Protein AF-A0A971MTN4-F1 (afdb_monomer_lite)

Sequence (349 aa):
SELGRFVSEDPAGDPNNPNLYSYCRNNPLKFLDPTGLYGYDASTGTISHADGTITDTSGKTISTPPGGSSSGYYYRGGGGSISTSVTQDEAQKASEANKKNKREPWKEYDPLVFVHGYKDNWTLWADFLSEITDNDAFRALADAYDKSKD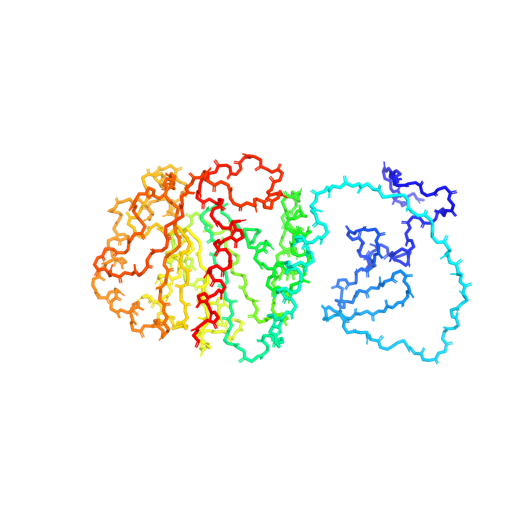PIAKKSIVNIVQATAKLYGIYVFDYSDSNTQNPNKIAKEFVKYLKENNIYDKTPDIIAHSMGNLVTRAAIEYNGLVVNNFAMIAPPNSGSKLARFGEGEAGDYMEPNSKELEDLNKDKNLAKLEANVKGKIQIFTALGDIAIGNNYNIPGMNIPTKIYEAGKKPGQVPYSKNPARGGTHINICHTITVMNDVMNFINNN

pLDDT: mean 78.44, std 21.39, range [25.73, 98.44]

Structure (mmCIF, N/CA/C/O backbone):
data_AF-A0A971MTN4-F1
#
_entry.id   AF-A0A971MTN4-F1
#
loop_
_atom_site.group_PDB
_atom_site.id
_atom_site.type_symbol
_atom_site.label_atom_id
_atom_site.label_alt_id
_atom_site.label_comp_id
_atom_site.label_asym_id
_atom_site.label_entity_id
_atom_site.label_seq_id
_atom_site.pdbx_PDB_ins_code
_atom_site.Cartn_x
_atom_site.Cartn_y
_atom_site.Cartn_z
_atom_site.occupancy
_atom_site.B_iso_or_equiv
_atom_site.auth_seq_id
_atom_site.auth_comp_id
_atom_site.auth_asym_id
_atom_site.auth_atom_id
_atom_site.pdbx_PDB_model_num
ATOM 1 N N . SER A 1 1 ? 45.480 28.800 6.350 1.00 50.19 1 SER A N 1
ATOM 2 C CA . SER A 1 1 ? 44.783 27.607 5.849 1.00 50.19 1 SER A CA 1
ATOM 3 C C . SER A 1 1 ? 43.540 28.075 5.127 1.00 50.19 1 SER A C 1
ATOM 5 O O . SER A 1 1 ? 42.822 28.925 5.642 1.00 50.19 1 SER A O 1
ATOM 7 N N . GLU A 1 2 ? 43.324 27.588 3.914 1.00 45.78 2 GLU A N 1
ATOM 8 C CA . GLU A 1 2 ? 42.108 27.851 3.151 1.00 45.78 2 GLU A CA 1
ATOM 9 C C . GLU A 1 2 ? 41.060 26.819 3.580 1.00 45.78 2 GLU A C 1
ATOM 11 O O . GLU A 1 2 ? 41.151 25.642 3.237 1.00 45.78 2 GLU A O 1
ATOM 16 N N . LEU A 1 3 ? 40.107 27.239 4.419 1.00 43.28 3 LEU A N 1
ATOM 17 C CA . LEU A 1 3 ? 38.891 26.464 4.661 1.00 43.28 3 LEU A CA 1
ATOM 18 C C . LEU A 1 3 ? 38.038 26.537 3.392 1.00 43.28 3 LEU A C 1
ATOM 20 O O . LEU A 1 3 ? 37.695 27.635 2.953 1.00 43.28 3 LEU A O 1
ATOM 24 N N . GLY A 1 4 ? 37.711 25.371 2.832 1.00 44.25 4 GLY A N 1
ATOM 25 C CA . GLY A 1 4 ? 36.982 25.213 1.576 1.00 44.25 4 GLY A CA 1
ATOM 26 C C . GLY A 1 4 ? 35.749 26.108 1.473 1.00 44.25 4 GLY A C 1
ATOM 27 O O . GLY A 1 4 ? 34.779 25.948 2.213 1.00 44.25 4 GLY A O 1
ATOM 28 N N . ARG A 1 5 ? 35.794 27.044 0.525 1.00 47.41 5 ARG A N 1
ATOM 29 C CA . ARG A 1 5 ? 34.654 27.843 0.079 1.00 47.41 5 ARG A CA 1
ATOM 30 C C . ARG A 1 5 ? 34.374 27.476 -1.378 1.00 47.41 5 ARG A C 1
ATOM 32 O O . ARG A 1 5 ? 35.230 27.696 -2.219 1.00 47.41 5 ARG A O 1
ATOM 39 N N . PHE A 1 6 ? 33.201 26.873 -1.575 1.00 55.06 6 PHE A N 1
ATOM 40 C CA . PHE A 1 6 ? 32.344 26.751 -2.768 1.00 55.06 6 PHE A CA 1
ATOM 41 C C . PHE A 1 6 ? 32.987 26.542 -4.156 1.00 55.06 6 PHE A C 1
ATOM 43 O O . PHE A 1 6 ? 33.824 27.310 -4.609 1.00 55.06 6 PHE A O 1
ATOM 50 N N . VAL A 1 7 ? 32.515 25.511 -4.871 1.00 48.84 7 VAL A N 1
ATOM 51 C CA . VAL A 1 7 ? 33.069 25.050 -6.163 1.00 48.84 7 VAL A CA 1
ATOM 52 C C . VAL A 1 7 ? 32.367 25.679 -7.387 1.00 48.84 7 VAL A C 1
ATOM 54 O O . VAL A 1 7 ? 32.836 25.493 -8.505 1.00 48.84 7 VAL A O 1
ATOM 57 N N . SER A 1 8 ? 31.282 26.449 -7.215 1.00 50.59 8 SER A N 1
ATOM 58 C CA . SER A 1 8 ? 30.657 27.235 -8.297 1.00 50.59 8 SER A CA 1
ATOM 59 C C . SER A 1 8 ? 29.680 28.302 -7.776 1.00 50.59 8 SER A C 1
ATOM 61 O O . SER A 1 8 ? 29.113 28.149 -6.696 1.00 50.59 8 SER A O 1
ATOM 63 N N . GLU A 1 9 ? 29.498 29.366 -8.561 1.00 47.59 9 GLU A N 1
ATOM 64 C CA . GLU A 1 9 ? 28.594 30.509 -8.336 1.00 47.59 9 GLU A CA 1
ATOM 65 C C . GLU A 1 9 ? 27.108 30.124 -8.524 1.00 47.59 9 GLU A C 1
ATOM 67 O O . GLU A 1 9 ? 26.800 29.206 -9.288 1.00 47.59 9 GLU A O 1
ATOM 72 N N . ASP A 1 10 ? 26.189 30.794 -7.818 1.00 50.91 10 ASP A N 1
ATOM 73 C CA . ASP A 1 10 ? 24.737 30.569 -7.927 1.00 50.91 10 ASP A CA 1
ATOM 74 C C . ASP A 1 10 ? 24.204 31.108 -9.276 1.00 50.91 10 ASP A C 1
ATOM 76 O O . ASP A 1 10 ? 24.325 32.310 -9.538 1.00 50.91 10 ASP A O 1
ATOM 80 N N . PRO A 1 11 ? 23.600 30.266 -10.141 1.00 51.34 11 PRO A N 1
ATOM 81 C CA . PRO A 1 11 ? 23.132 30.681 -11.463 1.00 51.34 11 PRO A CA 1
ATOM 82 C C . PRO A 1 11 ? 21.957 31.675 -11.447 1.00 51.34 11 PRO A C 1
ATOM 84 O O . PRO A 1 11 ? 21.637 32.220 -12.503 1.00 51.34 11 PRO A O 1
ATOM 87 N N . ALA A 1 12 ? 21.308 31.922 -10.302 1.00 55.72 12 ALA A N 1
ATOM 88 C CA . ALA A 1 12 ? 20.224 32.900 -10.190 1.00 55.72 12 ALA A CA 1
ATOM 89 C C . ALA A 1 12 ? 20.708 34.363 -10.136 1.00 55.72 12 ALA A C 1
ATOM 91 O O . ALA A 1 12 ? 19.895 35.253 -10.379 1.00 55.72 12 ALA A O 1
ATOM 92 N N . GLY A 1 13 ? 22.002 34.590 -9.844 1.00 52.59 13 GLY A N 1
ATOM 93 C CA . GLY A 1 13 ? 22.724 35.870 -9.898 1.00 52.59 13 GLY A CA 1
ATOM 94 C C . GLY A 1 13 ? 21.862 37.130 -9.784 1.00 52.59 13 GLY A C 1
ATOM 95 O O . GLY A 1 13 ? 21.576 37.759 -10.801 1.00 52.59 13 GLY A O 1
ATOM 96 N N . ASP A 1 14 ? 21.465 37.517 -8.567 1.00 56.75 14 ASP A N 1
ATOM 97 C CA . ASP A 1 14 ? 20.748 38.778 -8.345 1.00 56.75 14 ASP A CA 1
ATOM 98 C C . ASP A 1 14 ? 21.728 39.967 -8.457 1.00 56.75 14 ASP A C 1
ATOM 100 O O . ASP A 1 14 ? 22.591 40.131 -7.587 1.00 56.75 14 ASP A O 1
ATOM 104 N N . PRO A 1 15 ? 21.619 40.833 -9.488 1.00 56.59 15 PRO A N 1
ATOM 105 C CA . PRO A 1 15 ? 22.530 41.962 -9.668 1.00 56.59 15 PRO A CA 1
ATOM 106 C C . PRO A 1 15 ? 22.395 43.044 -8.585 1.00 56.59 15 PRO A C 1
ATOM 108 O O . PRO A 1 15 ? 23.233 43.943 -8.529 1.00 56.59 15 PRO A O 1
ATOM 111 N N . ASN A 1 16 ? 21.371 42.984 -7.726 1.00 56.47 16 ASN A N 1
ATOM 112 C CA . ASN A 1 16 ? 21.100 44.000 -6.708 1.00 56.47 16 ASN A CA 1
ATOM 113 C C . ASN A 1 16 ? 21.284 43.511 -5.262 1.00 56.47 16 ASN A C 1
ATOM 115 O O . ASN A 1 16 ? 21.152 44.318 -4.339 1.00 56.47 16 ASN A O 1
ATOM 119 N N . ASN A 1 17 ? 21.619 42.235 -5.036 1.00 56.44 17 ASN A N 1
ATOM 120 C CA . ASN A 1 17 ? 21.872 41.711 -3.694 1.00 56.44 17 ASN A CA 1
ATOM 121 C C . ASN A 1 17 ? 23.053 40.720 -3.682 1.00 56.44 17 ASN A C 1
ATOM 123 O O . ASN A 1 17 ? 22.890 39.563 -4.063 1.00 56.44 17 ASN A O 1
ATOM 127 N N . PRO A 1 18 ? 24.241 41.120 -3.190 1.00 54.69 18 PRO A N 1
ATOM 128 C CA . PRO A 1 18 ? 25.424 40.260 -3.210 1.00 54.69 18 PRO A CA 1
ATOM 129 C C . PRO A 1 18 ? 25.373 39.111 -2.189 1.00 54.69 18 PRO A C 1
ATOM 131 O O . PRO A 1 18 ? 26.290 38.290 -2.159 1.00 54.69 18 PRO A O 1
ATOM 134 N 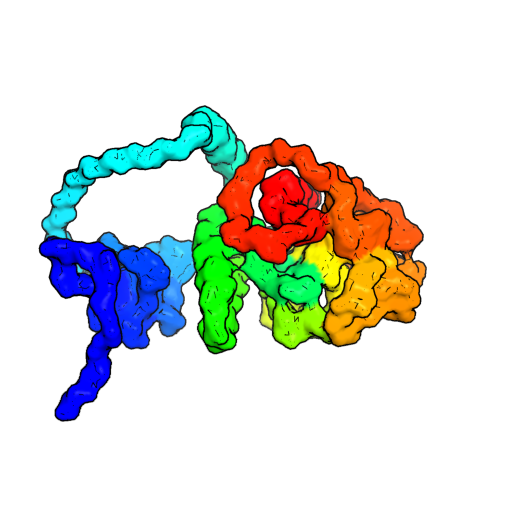N . ASN A 1 19 ? 24.354 39.042 -1.319 1.00 51.97 19 ASN A N 1
ATOM 135 C CA . ASN A 1 19 ? 24.269 38.000 -0.302 1.00 51.97 19 ASN A CA 1
ATOM 136 C C . ASN A 1 19 ? 23.324 36.855 -0.704 1.00 51.97 19 ASN A C 1
ATOM 138 O O . ASN A 1 19 ? 22.141 36.832 -0.351 1.00 51.97 19 ASN A O 1
ATOM 142 N N . LEU A 1 20 ? 23.908 35.856 -1.365 1.00 54.72 20 LEU A N 1
ATOM 143 C CA . LEU A 1 20 ? 23.262 34.627 -1.848 1.00 54.72 20 LEU A CA 1
ATOM 144 C C . LEU A 1 20 ? 22.705 33.712 -0.728 1.00 54.72 20 LEU A C 1
ATOM 146 O O . LEU A 1 20 ? 22.076 32.704 -1.019 1.00 54.72 20 LEU A O 1
ATOM 150 N N . TYR A 1 21 ? 22.902 34.051 0.556 1.00 54.16 21 TYR A N 1
ATOM 151 C CA . TYR A 1 21 ? 22.486 33.235 1.715 1.00 54.16 21 TYR A CA 1
ATOM 152 C C . TYR A 1 21 ? 21.495 33.929 2.658 1.00 54.16 21 TYR A C 1
ATOM 154 O O . TYR A 1 21 ? 21.328 33.518 3.813 1.00 54.16 21 TYR A O 1
ATOM 162 N N . SER A 1 22 ? 20.824 34.976 2.174 1.00 60.34 22 SER A N 1
ATOM 163 C CA . SER A 1 22 ? 19.844 35.744 2.953 1.00 60.34 22 SER A CA 1
ATOM 164 C C . SER A 1 22 ? 18.770 34.841 3.589 1.00 60.34 22 SER A C 1
ATOM 166 O O . SER A 1 22 ? 18.440 34.999 4.766 1.00 60.34 22 SER A O 1
ATOM 168 N N . TYR A 1 23 ? 18.299 33.830 2.852 1.00 60.50 23 TYR A N 1
ATOM 169 C CA . TYR A 1 23 ? 17.222 32.925 3.273 1.00 60.50 23 TYR A CA 1
ATOM 170 C C . TYR A 1 23 ? 17.650 31.901 4.338 1.00 60.50 23 TYR A C 1
ATOM 172 O O . TYR A 1 23 ? 16.883 31.609 5.254 1.00 60.50 23 TYR A O 1
ATOM 180 N N . CYS A 1 24 ? 18.914 31.459 4.331 1.00 65.75 24 CYS A N 1
ATOM 181 C CA . CYS A 1 24 ? 19.492 30.643 5.409 1.00 65.75 24 CYS A CA 1
ATOM 182 C C . CYS A 1 24 ? 20.008 31.480 6.589 1.00 65.75 24 CYS A C 1
ATOM 184 O O . CYS A 1 24 ? 20.785 30.972 7.402 1.00 65.75 24 CYS A O 1
ATOM 186 N N . ARG A 1 25 ? 19.650 32.769 6.682 1.00 67.44 25 ARG A N 1
ATOM 187 C CA . ARG A 1 25 ? 20.132 33.684 7.733 1.00 67.44 25 ARG A CA 1
ATOM 188 C C . ARG A 1 25 ? 21.663 33.666 7.872 1.00 67.44 25 ARG A C 1
ATOM 190 O O . ARG A 1 25 ? 22.185 33.718 8.985 1.00 67.44 25 ARG A O 1
ATOM 197 N N . ASN A 1 26 ? 22.384 33.534 6.753 1.00 65.75 26 ASN A N 1
ATOM 198 C CA . ASN A 1 26 ? 23.844 33.378 6.710 1.00 65.75 26 ASN A CA 1
ATOM 199 C C . ASN A 1 26 ? 24.410 32.189 7.521 1.00 65.75 26 ASN A C 1
ATOM 201 O O . ASN A 1 26 ? 25.585 32.203 7.889 1.00 65.75 26 ASN A O 1
ATOM 205 N N . ASN A 1 27 ? 23.617 31.148 7.798 1.00 69.62 27 ASN A N 1
ATOM 206 C CA . ASN A 1 27 ? 24.072 29.951 8.510 1.00 69.62 27 ASN A CA 1
ATOM 207 C C . ASN A 1 27 ? 23.629 28.651 7.803 1.00 69.62 27 ASN A C 1
ATOM 209 O O . ASN A 1 27 ? 22.753 27.934 8.296 1.00 69.62 27 ASN A O 1
ATOM 213 N N . PRO A 1 28 ? 24.256 28.310 6.661 1.00 62.19 28 PRO A N 1
ATOM 214 C CA . PRO A 1 28 ? 23.907 27.126 5.870 1.00 62.19 28 PRO A CA 1
ATOM 215 C C . PRO A 1 28 ? 24.273 25.791 6.545 1.00 62.19 28 PRO A C 1
ATOM 217 O O . PRO A 1 28 ? 23.916 24.733 6.042 1.00 62.19 28 PRO A O 1
ATOM 220 N N . LEU A 1 29 ? 24.977 25.812 7.686 1.00 67.00 29 LEU A N 1
ATOM 221 C CA . LEU A 1 29 ? 25.221 24.610 8.495 1.00 67.00 29 LEU A CA 1
ATOM 222 C C . LEU A 1 29 ? 24.007 24.223 9.344 1.00 67.00 29 LEU A C 1
ATOM 224 O O . LEU A 1 29 ? 23.888 23.073 9.757 1.00 67.00 29 LEU A O 1
ATOM 228 N N . LYS A 1 30 ? 23.134 25.192 9.636 1.00 59.72 30 LYS A N 1
ATOM 229 C CA . LYS A 1 30 ? 21.958 25.003 10.485 1.00 59.72 30 LYS A CA 1
ATOM 230 C C . LYS A 1 30 ? 20.652 25.038 9.692 1.00 59.72 30 LYS A C 1
ATOM 232 O O . LYS A 1 30 ? 19.714 24.332 10.050 1.00 59.72 30 LYS A O 1
ATOM 237 N N . PHE A 1 31 ? 20.598 25.846 8.636 1.00 71.25 31 PHE A N 1
ATOM 238 C CA . PHE A 1 31 ? 19.391 26.054 7.847 1.00 71.25 31 PHE A CA 1
ATOM 239 C C . PHE A 1 31 ? 19.569 25.531 6.423 1.00 71.25 31 PHE A C 1
ATOM 241 O O . PHE A 1 31 ? 20.550 25.850 5.751 1.00 71.25 31 PHE A O 1
ATOM 248 N N . LEU A 1 32 ? 18.597 24.742 5.976 1.00 75.25 32 LEU A N 1
ATOM 249 C CA . LEU A 1 32 ? 18.468 24.262 4.604 1.00 75.25 32 LEU A CA 1
ATOM 250 C C . LEU A 1 32 ? 17.488 25.171 3.863 1.00 75.25 32 LEU A C 1
ATOM 252 O O . LEU A 1 32 ? 16.431 25.472 4.407 1.00 75.25 32 LEU A O 1
ATOM 256 N N . ASP A 1 33 ? 17.792 25.559 2.629 1.00 68.25 33 ASP A N 1
ATOM 257 C CA . ASP A 1 33 ? 16.855 26.284 1.762 1.00 68.25 33 ASP A CA 1
ATOM 258 C C . ASP A 1 33 ? 16.599 25.466 0.492 1.00 68.25 33 ASP A C 1
ATOM 260 O O . ASP A 1 33 ? 17.326 25.598 -0.493 1.00 68.25 33 ASP A O 1
ATOM 264 N N . PRO A 1 34 ? 15.614 24.548 0.515 1.00 60.97 34 PRO A N 1
ATOM 265 C CA . PRO A 1 34 ? 15.354 23.671 -0.621 1.00 60.97 34 PRO A CA 1
ATOM 266 C C . PRO A 1 34 ? 14.788 24.401 -1.847 1.00 60.97 34 PRO A C 1
ATOM 268 O O . PRO A 1 34 ? 14.762 23.814 -2.926 1.00 60.97 34 PRO A O 1
ATOM 271 N N . THR A 1 35 ? 14.293 25.636 -1.691 1.00 64.00 35 THR A N 1
ATOM 272 C CA . THR A 1 35 ? 13.502 26.334 -2.721 1.00 64.00 35 THR A CA 1
ATOM 273 C C . THR A 1 35 ? 14.029 27.719 -3.097 1.00 64.00 35 THR A C 1
ATOM 275 O O . THR A 1 35 ? 13.494 28.318 -4.025 1.00 64.00 35 THR A O 1
ATOM 278 N N . GLY A 1 36 ? 15.028 28.251 -2.390 1.00 62.44 36 GLY A N 1
ATOM 279 C CA . GLY A 1 36 ? 15.523 29.622 -2.556 1.00 62.44 36 GLY A CA 1
ATOM 280 C C . GLY A 1 36 ? 14.646 30.692 -1.889 1.00 62.44 36 GLY A C 1
ATOM 281 O O . GLY A 1 36 ? 14.718 31.853 -2.283 1.00 62.44 36 GLY A O 1
ATOM 282 N N . LEU A 1 37 ? 13.743 30.311 -0.972 1.00 60.97 37 LEU A N 1
ATOM 283 C CA . LEU A 1 37 ? 12.668 31.192 -0.472 1.00 60.97 37 LEU A CA 1
ATOM 284 C C . LEU A 1 37 ? 12.480 31.167 1.054 1.00 60.97 37 LEU A C 1
ATOM 286 O O . LEU A 1 37 ? 11.880 32.095 1.603 1.00 60.97 37 LEU A O 1
ATOM 290 N N . TYR A 1 38 ? 12.961 30.135 1.754 1.00 70.69 38 TYR A N 1
ATOM 291 C CA . TYR A 1 38 ? 12.817 30.019 3.209 1.00 70.69 38 TYR A CA 1
ATOM 292 C C . TYR A 1 38 ? 13.904 29.136 3.828 1.00 70.69 38 TYR A C 1
ATOM 294 O O . TYR A 1 38 ? 14.360 28.160 3.242 1.00 70.69 38 TYR A O 1
ATOM 302 N N . GLY A 1 39 ? 14.289 29.454 5.064 1.00 77.00 39 GLY A N 1
ATOM 303 C CA . GLY A 1 39 ? 15.230 28.651 5.843 1.00 77.00 39 GLY A CA 1
ATOM 304 C C . GLY A 1 39 ? 14.502 27.604 6.684 1.00 77.00 39 GLY A C 1
ATOM 305 O O . GLY A 1 39 ? 13.719 27.952 7.569 1.00 77.00 39 GLY A O 1
ATOM 306 N N . TYR A 1 40 ? 14.780 26.326 6.446 1.00 77.94 40 TYR A N 1
ATOM 307 C CA . TYR A 1 40 ? 14.306 25.196 7.243 1.00 77.94 40 TYR A CA 1
ATOM 308 C C . TYR A 1 40 ? 15.347 24.790 8.291 1.00 77.94 40 TYR A C 1
ATOM 310 O O . TYR A 1 40 ? 16.471 24.418 7.952 1.00 77.94 40 TYR A O 1
ATOM 318 N N . ASP A 1 41 ? 14.969 24.840 9.570 1.00 81.19 41 ASP A N 1
ATOM 319 C CA . ASP A 1 41 ? 15.785 24.333 10.676 1.00 81.19 41 ASP A CA 1
ATOM 320 C C . ASP A 1 41 ? 15.418 22.874 10.961 1.00 81.19 41 ASP A C 1
ATOM 322 O O . ASP A 1 41 ? 14.407 22.578 11.603 1.00 81.19 41 ASP A O 1
ATOM 326 N N . ALA A 1 42 ? 16.255 21.947 10.499 1.00 70.88 42 ALA A N 1
ATOM 327 C CA . ALA A 1 42 ? 16.012 20.518 10.679 1.00 70.88 42 ALA A CA 1
ATOM 328 C C . ALA A 1 42 ? 16.059 20.071 12.151 1.00 70.88 42 ALA A C 1
ATOM 330 O O . ALA A 1 42 ? 15.512 19.020 12.480 1.00 70.88 42 ALA A O 1
ATOM 331 N N . SER A 1 43 ? 16.696 20.848 13.036 1.00 69.50 43 SER A N 1
ATOM 332 C CA . SER A 1 43 ? 16.816 20.504 14.458 1.00 69.50 43 SER A CA 1
ATOM 333 C C . SER A 1 43 ? 15.556 20.829 15.260 1.00 69.50 43 SER A C 1
ATOM 335 O O . SER A 1 43 ? 15.280 20.176 16.265 1.00 69.50 43 SER A O 1
ATOM 337 N N . THR A 1 44 ? 14.777 21.813 14.810 1.00 74.56 44 THR A N 1
ATOM 338 C CA . THR A 1 44 ? 13.569 22.291 15.499 1.00 74.56 44 THR A CA 1
ATOM 339 C C . THR A 1 44 ? 12.287 22.069 14.700 1.00 74.56 44 THR A C 1
ATOM 341 O O . THR A 1 44 ? 11.201 22.222 15.254 1.00 74.56 44 THR A O 1
ATOM 344 N N . GLY A 1 45 ? 12.384 21.743 13.408 1.00 75.69 45 GLY A N 1
ATOM 345 C CA . GLY A 1 45 ? 11.234 21.663 12.508 1.00 75.69 45 GLY A CA 1
ATOM 346 C C . GLY A 1 45 ? 10.591 23.027 12.229 1.00 75.69 45 GLY A C 1
ATOM 347 O O . GLY A 1 45 ? 9.423 23.099 11.865 1.00 75.69 45 GLY A O 1
ATOM 348 N N . THR A 1 46 ? 11.306 24.133 12.433 1.00 80.75 46 THR A N 1
ATOM 349 C CA . THR A 1 46 ? 10.756 25.472 12.176 1.00 80.75 46 THR A CA 1
ATOM 350 C C . THR A 1 46 ? 11.119 25.964 10.782 1.00 80.75 46 THR A C 1
ATOM 352 O O . THR A 1 46 ? 12.256 25.795 10.337 1.00 80.75 46 THR A O 1
ATOM 355 N N . ILE A 1 47 ? 10.172 26.632 10.128 1.00 76.88 47 ILE A N 1
ATOM 356 C CA . ILE A 1 47 ? 10.339 27.288 8.831 1.00 76.88 47 ILE A CA 1
ATOM 357 C C . ILE A 1 47 ? 10.446 28.793 9.078 1.00 76.88 47 ILE A C 1
ATOM 359 O O . ILE A 1 47 ? 9.602 29.384 9.749 1.00 76.88 47 ILE A O 1
ATOM 363 N N . SER A 1 48 ? 11.505 29.409 8.562 1.00 78.44 48 SER A N 1
ATOM 364 C CA . SER A 1 48 ? 11.725 30.855 8.607 1.00 78.44 48 SER A CA 1
ATOM 365 C C . SER A 1 48 ? 11.494 31.455 7.226 1.00 78.44 48 SER A C 1
ATOM 367 O O . SER A 1 48 ? 12.232 31.143 6.293 1.00 78.44 48 SER A O 1
ATOM 369 N N . HIS A 1 49 ? 10.498 32.325 7.109 1.00 75.31 49 HIS A N 1
ATOM 370 C CA . HIS A 1 49 ? 10.102 32.954 5.851 1.00 75.31 49 HIS A CA 1
ATOM 371 C C . HIS A 1 49 ? 10.906 34.226 5.572 1.00 75.31 49 HIS A C 1
ATOM 373 O O . HIS A 1 49 ? 11.468 34.849 6.479 1.00 75.31 49 HIS A O 1
ATOM 379 N N . ALA A 1 50 ? 10.931 34.632 4.303 1.00 64.38 50 ALA A N 1
ATOM 380 C CA . ALA A 1 50 ? 11.600 35.848 3.841 1.00 64.38 50 ALA A CA 1
ATOM 381 C C . ALA A 1 50 ? 11.050 37.137 4.484 1.00 64.38 50 ALA A C 1
ATOM 383 O O . ALA A 1 50 ? 11.780 38.113 4.640 1.00 64.38 50 ALA A O 1
ATOM 384 N N . ASP A 1 51 ? 9.779 37.132 4.891 1.00 69.69 51 ASP A N 1
ATOM 385 C CA . ASP A 1 51 ? 9.117 38.243 5.586 1.00 69.69 51 ASP A CA 1
ATOM 386 C C . ASP A 1 51 ? 9.461 38.322 7.089 1.00 69.69 51 ASP A C 1
ATOM 388 O O . ASP A 1 51 ? 8.956 39.186 7.806 1.00 69.69 51 ASP A O 1
ATOM 392 N N . GLY A 1 52 ? 10.336 37.432 7.571 1.00 71.75 52 GLY A N 1
ATOM 393 C CA . GLY A 1 52 ? 10.777 37.366 8.960 1.00 71.75 52 GLY A CA 1
ATOM 394 C C . GLY A 1 52 ? 9.869 36.541 9.871 1.00 71.75 52 GLY A C 1
ATOM 395 O O . GLY A 1 52 ? 10.208 36.359 11.044 1.00 71.75 52 GLY A O 1
ATOM 396 N N . THR A 1 53 ? 8.755 36.003 9.368 1.00 75.31 53 THR A N 1
ATOM 397 C CA . THR A 1 53 ? 7.887 35.129 10.161 1.00 75.31 53 THR A CA 1
ATOM 398 C C . THR A 1 53 ? 8.545 33.768 10.404 1.00 75.31 53 THR A C 1
ATOM 400 O O . THR A 1 53 ? 9.303 33.246 9.583 1.00 75.31 53 THR A O 1
ATOM 403 N N . ILE A 1 54 ? 8.284 33.189 11.579 1.00 77.62 54 ILE A N 1
ATOM 404 C CA . ILE A 1 54 ? 8.691 31.823 11.922 1.00 77.62 54 ILE A CA 1
ATOM 405 C C . ILE A 1 54 ? 7.423 31.015 12.149 1.00 77.62 54 ILE A C 1
ATOM 407 O O . ILE A 1 54 ? 6.602 31.358 13.004 1.00 77.62 54 ILE A O 1
ATOM 411 N N . THR A 1 55 ? 7.276 29.935 11.398 1.00 79.56 55 THR A N 1
ATOM 412 C CA . THR A 1 55 ? 6.202 28.962 11.585 1.00 79.56 55 THR A CA 1
ATOM 413 C C . THR A 1 55 ? 6.785 27.636 12.052 1.00 79.56 55 THR A C 1
ATOM 415 O O . THR A 1 55 ? 7.905 27.276 11.687 1.00 79.56 55 THR A O 1
ATOM 418 N N . ASP A 1 56 ? 6.045 26.891 12.867 1.00 78.69 56 ASP A N 1
ATOM 419 C CA . ASP A 1 56 ? 6.357 25.473 13.065 1.00 78.69 56 ASP A CA 1
ATOM 420 C C . ASP A 1 56 ? 5.997 24.656 11.805 1.00 78.69 56 ASP A C 1
ATOM 422 O O . ASP A 1 56 ? 5.454 25.188 10.829 1.00 78.69 56 ASP A O 1
ATOM 426 N N . THR A 1 57 ? 6.285 23.352 11.814 1.00 68.06 57 THR A N 1
ATOM 427 C CA . THR A 1 57 ? 5.905 22.434 10.725 1.00 68.06 57 THR A CA 1
ATOM 428 C C . THR A 1 57 ? 4.396 22.344 10.487 1.00 68.06 57 THR A C 1
ATOM 430 O O . THR A 1 57 ? 3.987 21.848 9.442 1.00 68.06 57 THR A O 1
ATOM 433 N N . SER A 1 58 ? 3.558 22.819 11.416 1.00 62.75 58 SER A N 1
ATOM 434 C CA . SER A 1 58 ? 2.101 22.885 11.253 1.00 62.75 58 SER A CA 1
ATOM 435 C C . SER A 1 58 ? 1.621 24.196 10.616 1.00 62.75 58 SER A C 1
ATOM 437 O O . SER A 1 58 ? 0.419 24.402 10.465 1.00 62.75 58 SER A O 1
ATOM 439 N N . GLY A 1 59 ? 2.544 25.093 10.247 1.00 68.19 59 GLY A N 1
ATOM 440 C CA . GLY A 1 59 ? 2.232 26.409 9.687 1.00 68.19 59 GLY A CA 1
ATOM 441 C C . GLY A 1 59 ? 1.770 27.424 10.734 1.00 68.19 59 GLY A C 1
ATOM 442 O O . GLY A 1 59 ? 1.418 28.552 10.388 1.00 68.19 59 GLY A O 1
ATOM 443 N N . LYS A 1 60 ? 1.784 27.069 12.025 1.00 77.88 60 LYS A N 1
ATOM 444 C CA . LYS A 1 60 ? 1.398 27.980 13.098 1.00 77.88 60 LYS A CA 1
ATOM 445 C C . LYS A 1 60 ? 2.523 28.979 13.330 1.00 77.88 60 LYS A C 1
ATOM 447 O O . LYS A 1 60 ? 3.650 28.599 13.648 1.00 77.88 60 LYS A O 1
ATOM 452 N N . THR A 1 61 ? 2.208 30.267 13.207 1.00 77.88 61 THR A N 1
ATOM 453 C CA . THR A 1 61 ? 3.137 31.346 13.552 1.00 77.88 61 THR A CA 1
ATOM 454 C C . THR A 1 61 ? 3.513 31.245 15.027 1.00 77.88 61 THR A C 1
ATOM 456 O O . THR A 1 61 ? 2.663 31.339 15.916 1.00 77.88 61 THR A O 1
ATOM 459 N N . ILE A 1 62 ? 4.801 31.058 15.291 1.00 82.94 62 ILE A N 1
ATOM 460 C CA . ILE A 1 62 ? 5.362 31.084 16.636 1.00 82.94 62 ILE A CA 1
ATOM 461 C C . ILE A 1 62 ? 5.655 32.559 16.914 1.00 82.94 62 ILE A C 1
ATOM 463 O O . ILE A 1 62 ? 6.492 33.153 16.239 1.00 82.94 62 ILE A O 1
ATOM 467 N N . SER A 1 63 ? 4.898 33.183 17.821 1.00 61.31 63 SER A N 1
ATOM 468 C CA . SER A 1 63 ? 4.908 34.637 18.042 1.00 61.31 63 SER A CA 1
ATOM 469 C C . SER A 1 63 ? 6.324 35.218 18.100 1.00 61.31 63 SER A C 1
ATOM 471 O O . SER A 1 63 ? 7.132 34.802 18.935 1.00 61.31 63 SER A O 1
ATOM 473 N N . THR A 1 64 ? 6.610 36.221 17.271 1.00 59.38 64 THR A N 1
ATOM 474 C CA . THR A 1 64 ? 7.812 37.044 17.428 1.00 59.38 64 THR A CA 1
ATOM 475 C C . THR A 1 64 ? 7.698 37.859 18.722 1.00 59.38 64 THR A C 1
ATOM 477 O O . THR A 1 64 ? 6.634 38.440 18.960 1.00 59.38 64 THR A O 1
ATOM 480 N N . PRO A 1 65 ? 8.749 37.943 19.561 1.00 43.78 65 PRO A N 1
ATOM 481 C CA . PRO A 1 65 ? 8.735 38.810 20.734 1.00 43.78 65 PRO A CA 1
ATOM 482 C C . PRO A 1 65 ? 8.396 40.256 20.333 1.00 43.78 65 PRO A C 1
ATOM 484 O O . PRO A 1 65 ? 8.939 40.746 19.337 1.00 43.78 65 PRO A O 1
ATOM 487 N N . PRO A 1 66 ? 7.533 40.965 21.081 1.00 42.69 66 PRO A N 1
ATOM 488 C CA . PRO A 1 66 ? 7.246 42.366 20.810 1.00 42.69 66 PRO A CA 1
ATOM 489 C C . PRO A 1 66 ? 8.495 43.192 21.145 1.00 42.69 66 PRO A C 1
ATOM 491 O O . PRO A 1 66 ? 8.796 43.413 22.314 1.00 42.69 66 PRO A O 1
ATOM 494 N N . GLY A 1 67 ? 9.257 43.611 20.130 1.00 41.66 67 GLY A N 1
ATOM 495 C CA . GLY A 1 67 ? 10.390 44.521 20.345 1.00 41.66 67 GLY A CA 1
ATOM 496 C C . GLY A 1 67 ? 11.494 44.575 19.285 1.00 41.66 67 GLY A C 1
ATOM 497 O O . GLY A 1 67 ? 12.416 45.368 19.444 1.00 41.66 67 GLY A O 1
ATOM 498 N N . GLY A 1 68 ? 11.446 43.782 18.211 1.00 35.88 68 GLY A N 1
ATOM 499 C CA . GLY A 1 68 ? 12.433 43.873 17.128 1.00 35.88 68 GLY A CA 1
ATOM 500 C C . GLY A 1 68 ? 11.955 44.768 15.987 1.00 35.88 68 GLY A C 1
ATOM 501 O O . GLY A 1 68 ? 11.161 44.324 15.167 1.00 35.88 68 GLY A O 1
ATOM 502 N N . SER A 1 69 ? 12.427 46.013 15.926 1.00 40.88 69 SER A N 1
ATOM 503 C CA . SER A 1 69 ? 12.139 46.972 14.851 1.00 40.88 69 SER A CA 1
ATOM 504 C C . SER A 1 69 ? 12.465 46.418 13.458 1.00 40.88 69 SER A C 1
ATOM 506 O O . SER A 1 69 ? 13.625 46.380 13.050 1.00 40.88 69 SER A O 1
ATOM 508 N N . SER A 1 70 ? 11.441 46.054 12.690 1.00 37.38 70 SER A N 1
ATOM 509 C CA . SER A 1 70 ? 11.547 45.816 11.251 1.00 37.38 70 SER A CA 1
ATOM 510 C C . SER A 1 70 ? 11.415 47.148 10.510 1.00 37.38 70 SER A C 1
ATOM 512 O O . SER A 1 70 ? 10.321 47.686 10.334 1.00 37.38 70 SER A O 1
ATOM 514 N N . SER A 1 71 ? 12.565 47.692 10.109 1.00 35.53 71 SER A N 1
ATOM 515 C CA . SER A 1 71 ? 12.685 48.802 9.164 1.00 35.53 71 SER A CA 1
ATOM 516 C C . SER A 1 71 ? 12.035 48.405 7.837 1.00 35.53 71 SER A C 1
ATOM 518 O O . SER A 1 71 ? 12.453 47.438 7.202 1.00 35.53 71 SER A O 1
ATOM 520 N N . GLY A 1 72 ? 10.991 49.133 7.445 1.00 34.53 72 GLY A N 1
ATOM 521 C CA . GLY A 1 72 ? 10.194 48.840 6.260 1.00 34.53 72 GLY A CA 1
ATOM 522 C C . GLY A 1 72 ? 10.940 49.077 4.948 1.00 34.53 72 GLY A C 1
ATOM 523 O O . GLY A 1 72 ? 11.656 50.064 4.801 1.00 34.53 72 GLY A O 1
ATOM 524 N N . TYR A 1 73 ? 10.685 48.205 3.975 1.00 28.52 73 TYR A N 1
ATOM 525 C CA . TYR A 1 73 ? 10.921 48.469 2.559 1.00 28.52 73 TYR A CA 1
ATOM 526 C C . TYR A 1 73 ? 9.679 48.049 1.770 1.00 28.52 73 TYR A C 1
ATOM 528 O O . TYR A 1 73 ? 9.325 46.876 1.700 1.00 28.52 73 TYR A O 1
ATOM 536 N N . TYR A 1 74 ? 8.994 49.044 1.208 1.00 26.77 74 TYR A N 1
ATOM 537 C CA . TYR A 1 74 ? 7.910 48.864 0.249 1.00 26.77 74 TYR A CA 1
ATOM 538 C C . TYR A 1 74 ? 8.489 48.405 -1.094 1.00 26.77 74 TYR A C 1
ATOM 540 O O . TYR A 1 74 ? 9.311 49.115 -1.671 1.00 26.77 74 TYR A O 1
ATOM 548 N N . TYR A 1 75 ? 8.004 47.285 -1.635 1.00 29.92 75 TYR A N 1
ATOM 549 C CA . TYR A 1 75 ? 8.228 46.903 -3.031 1.00 29.92 75 TYR A CA 1
ATOM 550 C C . TYR A 1 75 ? 6.916 46.956 -3.820 1.00 29.92 75 TYR A C 1
ATOM 552 O O . TYR A 1 75 ? 5.932 46.292 -3.503 1.00 29.92 75 TYR A O 1
ATOM 560 N N . ARG A 1 76 ? 6.922 47.792 -4.863 1.00 27.11 76 ARG A N 1
ATOM 561 C CA . ARG A 1 76 ? 5.869 47.979 -5.865 1.00 27.11 76 ARG A CA 1
ATOM 562 C C . ARG A 1 76 ? 6.172 47.040 -7.037 1.00 27.11 76 ARG A C 1
ATOM 564 O O . ARG A 1 76 ? 7.108 47.293 -7.788 1.00 27.11 76 ARG A O 1
ATOM 571 N N . GLY A 1 77 ? 5.413 45.954 -7.165 1.00 29.83 77 GLY A N 1
ATOM 572 C CA . GLY A 1 77 ? 5.597 44.944 -8.211 1.00 29.83 77 GLY A CA 1
ATOM 573 C C . GLY A 1 77 ? 4.892 45.297 -9.524 1.00 29.83 77 GLY A C 1
ATOM 574 O O . GLY A 1 77 ? 3.717 45.656 -9.528 1.00 29.83 77 GLY A O 1
ATOM 575 N N . GLY A 1 78 ? 5.609 45.154 -10.639 1.00 26.39 78 GLY A N 1
ATOM 576 C CA . GLY A 1 78 ? 5.056 45.039 -11.987 1.00 26.39 78 GLY A CA 1
ATOM 577 C C . GLY A 1 78 ? 5.582 43.748 -12.609 1.00 26.39 78 GLY A C 1
ATOM 578 O O . GLY A 1 78 ? 6.765 43.664 -12.920 1.00 26.39 78 GLY A O 1
ATOM 579 N N . GLY A 1 79 ? 4.721 42.735 -12.735 1.00 29.34 79 GLY A N 1
ATOM 580 C CA . GLY A 1 79 ? 5.053 41.428 -13.304 1.00 29.34 79 GLY A CA 1
ATOM 581 C C . GLY A 1 79 ? 4.245 41.161 -14.571 1.00 29.34 79 GLY A C 1
ATOM 582 O O . GLY A 1 79 ? 3.017 41.199 -14.539 1.00 29.34 79 GLY A O 1
ATOM 583 N N . GLY A 1 80 ? 4.942 40.902 -15.679 1.00 26.53 80 GLY A N 1
ATOM 584 C CA . GLY A 1 80 ? 4.363 40.391 -16.921 1.00 26.53 80 GLY A CA 1
ATOM 585 C C . GLY A 1 80 ? 4.132 38.882 -16.833 1.00 26.53 80 GLY A C 1
ATOM 586 O O . GLY A 1 80 ? 5.004 38.137 -16.392 1.00 26.53 80 GLY A O 1
ATOM 587 N N . SER A 1 81 ? 2.937 38.447 -17.223 1.00 28.44 81 SER A N 1
ATOM 588 C CA . SER A 1 81 ? 2.434 37.078 -17.085 1.00 28.44 81 SER A CA 1
ATOM 589 C C . SER A 1 81 ? 2.740 36.223 -18.321 1.00 28.44 81 SER A C 1
ATOM 591 O O . SER A 1 81 ? 2.518 36.660 -19.450 1.00 28.44 81 SER A O 1
ATOM 593 N N . ILE A 1 82 ? 3.176 34.978 -18.111 1.00 25.73 82 ILE A N 1
ATOM 594 C CA . ILE A 1 82 ? 3.184 33.916 -19.129 1.00 25.73 82 ILE A CA 1
ATOM 595 C C . ILE A 1 82 ? 1.874 33.132 -18.988 1.00 25.73 82 ILE A C 1
ATOM 597 O O . ILE A 1 82 ? 1.559 32.619 -17.919 1.00 25.73 82 ILE A O 1
ATOM 601 N N . SER A 1 83 ? 1.101 33.089 -20.074 1.00 25.92 83 SER A N 1
ATOM 602 C CA . SER A 1 83 ? -0.231 32.484 -20.165 1.00 25.92 83 SER A CA 1
ATOM 603 C C . SER A 1 83 ? -0.147 31.033 -20.645 1.00 25.92 83 SER A C 1
ATOM 605 O O . SER A 1 83 ? 0.201 30.786 -21.800 1.00 25.92 83 SER A O 1
ATOM 607 N N . THR A 1 84 ? -0.565 30.087 -19.806 1.00 31.23 84 THR A N 1
ATOM 608 C CA . THR A 1 84 ? -1.076 28.779 -20.238 1.00 31.23 84 THR A CA 1
ATOM 609 C C . THR A 1 84 ? -2.588 28.773 -20.018 1.00 31.23 84 THR A C 1
ATOM 611 O O . THR A 1 84 ? -3.073 28.823 -18.891 1.00 31.23 84 THR A O 1
ATOM 614 N N . SER A 1 85 ? -3.351 28.783 -21.110 1.00 30.84 85 SER A N 1
ATOM 615 C CA . SER A 1 85 ? -4.810 28.893 -21.085 1.00 30.84 85 SER A CA 1
ATOM 616 C C . SER A 1 85 ? -5.470 27.573 -20.672 1.00 30.84 85 SER A C 1
ATOM 618 O O . SER A 1 85 ? -5.916 26.798 -21.516 1.00 30.84 85 SER A O 1
ATOM 620 N N . VAL A 1 86 ? -5.553 27.340 -19.364 1.00 37.22 86 VAL A N 1
ATOM 621 C CA . VAL A 1 86 ? -6.781 26.795 -18.769 1.00 37.22 86 VAL A CA 1
ATOM 622 C C . VAL A 1 86 ? -7.724 27.988 -18.661 1.00 37.22 86 VAL A C 1
ATOM 624 O O . VAL A 1 86 ? -7.290 29.069 -18.253 1.00 37.22 86 VAL A O 1
ATOM 627 N N . THR A 1 87 ? -8.977 27.857 -19.097 1.00 49.69 87 THR A N 1
ATOM 628 C CA . THR A 1 87 ? -9.900 28.992 -18.975 1.00 49.69 87 THR A CA 1
ATOM 629 C C . THR A 1 87 ? -10.051 29.327 -17.489 1.00 49.69 87 THR A C 1
ATOM 631 O O . THR A 1 87 ? -10.194 28.425 -16.659 1.00 49.69 87 THR A O 1
ATOM 634 N N . GLN A 1 88 ? -9.958 30.612 -17.126 1.00 43.44 88 GLN A N 1
ATOM 635 C CA . GLN A 1 88 ? -10.083 31.045 -15.725 1.00 43.44 88 GLN A CA 1
ATOM 636 C C . GLN A 1 88 ? -11.371 30.500 -15.088 1.00 43.44 88 GLN A C 1
ATOM 638 O O . GLN A 1 88 ? -11.367 30.139 -13.916 1.00 43.44 88 GLN A O 1
ATOM 643 N N . ASP A 1 89 ? -12.416 30.311 -15.894 1.00 52.62 89 ASP A N 1
ATOM 644 C CA . ASP A 1 89 ? -13.700 29.749 -15.488 1.00 52.62 89 ASP A CA 1
ATOM 645 C C . ASP A 1 89 ? -13.636 28.264 -15.090 1.00 52.62 89 ASP A C 1
ATOM 647 O O . ASP A 1 89 ? -14.329 27.852 -14.162 1.00 52.62 89 ASP A O 1
ATOM 651 N N . GLU A 1 90 ? -12.824 27.437 -15.754 1.00 53.84 90 GLU A N 1
ATOM 652 C CA . GLU A 1 90 ? -12.666 26.014 -15.407 1.00 53.84 90 GLU A CA 1
ATOM 653 C C . GLU A 1 90 ? -11.821 25.834 -14.144 1.00 53.84 90 GLU A C 1
ATOM 655 O O . GLU A 1 90 ? -12.186 25.059 -13.257 1.00 53.84 90 GLU A O 1
ATOM 660 N N . ALA A 1 91 ? -10.738 26.607 -14.019 1.00 43.41 91 ALA A N 1
ATOM 661 C CA . ALA A 1 91 ? -9.904 26.622 -12.820 1.00 43.41 91 ALA A CA 1
ATOM 662 C C . ALA A 1 91 ? -10.674 27.161 -11.603 1.00 43.41 91 ALA A C 1
ATOM 664 O O . ALA A 1 91 ? -10.567 26.623 -10.499 1.00 43.41 91 ALA A O 1
ATOM 665 N N . GLN A 1 92 ? -11.505 28.186 -11.805 1.00 49.25 92 GLN A N 1
ATOM 666 C CA . GLN A 1 92 ? -12.327 28.763 -10.751 1.00 49.25 92 GLN A CA 1
ATOM 667 C C . GLN A 1 92 ? -13.468 27.827 -10.335 1.00 49.25 92 GLN A C 1
ATOM 669 O O . GLN A 1 92 ? -13.675 27.645 -9.139 1.00 49.25 92 GLN A O 1
ATOM 674 N N . LYS A 1 93 ? -14.135 27.138 -11.272 1.00 59.56 93 LYS A N 1
ATOM 675 C CA . LYS A 1 93 ? -15.157 26.124 -10.942 1.00 59.56 93 LYS A CA 1
ATOM 676 C C . LYS A 1 93 ? -14.581 24.930 -10.180 1.00 59.56 93 LYS A C 1
ATOM 678 O O . LYS A 1 93 ? -15.207 24.473 -9.226 1.00 59.56 93 LYS A O 1
ATOM 683 N N . ALA A 1 94 ? -13.395 24.447 -10.556 1.00 46.69 94 ALA A N 1
ATOM 684 C CA . ALA A 1 94 ? -12.705 23.384 -9.822 1.00 46.69 94 ALA A CA 1
ATOM 685 C C . ALA A 1 94 ? -12.280 23.849 -8.415 1.00 46.69 94 ALA A C 1
ATOM 687 O O . ALA A 1 94 ? -12.502 23.144 -7.432 1.00 46.69 94 ALA A O 1
ATOM 688 N N . SER A 1 95 ? -11.755 25.075 -8.294 1.00 47.78 95 SER A N 1
ATOM 689 C CA . SER A 1 95 ? -11.388 25.679 -7.007 1.00 47.78 95 SER A CA 1
ATOM 690 C C . SER A 1 95 ? -12.597 25.909 -6.091 1.00 47.78 95 SER A C 1
ATOM 692 O O . SER A 1 95 ? -12.528 25.640 -4.893 1.00 47.78 95 SER A O 1
ATOM 694 N N . GLU A 1 96 ? -13.726 26.373 -6.629 1.00 55.41 96 GLU A N 1
ATOM 695 C CA . GLU A 1 96 ? -14.966 26.592 -5.876 1.00 55.41 96 GLU A CA 1
ATOM 696 C C . GLU A 1 96 ? -15.625 25.270 -5.453 1.00 55.41 96 GLU A C 1
ATOM 698 O O . GLU A 1 96 ? -16.109 25.169 -4.323 1.00 55.41 96 GLU A O 1
ATOM 703 N N . ALA A 1 97 ? -15.576 24.232 -6.299 1.00 51.69 97 ALA A N 1
ATOM 704 C CA . ALA A 1 97 ? -16.012 22.881 -5.946 1.00 51.69 97 ALA A CA 1
ATOM 705 C C . ALA A 1 97 ? -15.147 22.267 -4.826 1.00 51.69 97 ALA A C 1
ATOM 707 O O . ALA A 1 97 ? -15.693 21.707 -3.875 1.00 51.69 97 ALA A O 1
ATOM 708 N N . ASN A 1 98 ? -13.821 22.455 -4.874 1.00 48.31 98 ASN A N 1
ATOM 709 C CA . ASN A 1 98 ? -12.907 22.003 -3.819 1.00 48.31 98 ASN A CA 1
ATOM 710 C C . ASN A 1 98 ? -13.062 22.810 -2.518 1.00 48.31 98 ASN A C 1
ATOM 712 O O . ASN A 1 98 ? -13.035 22.234 -1.434 1.00 48.31 98 ASN A O 1
ATOM 716 N N . LYS A 1 99 ? -13.312 24.127 -2.586 1.00 49.69 99 LYS A N 1
ATOM 717 C CA . LYS A 1 99 ? -13.585 24.963 -1.398 1.00 49.69 99 LYS A CA 1
ATOM 718 C C . LYS A 1 99 ? -14.857 24.553 -0.662 1.00 49.69 99 LYS A C 1
ATOM 720 O O . LYS A 1 99 ? -14.880 24.601 0.563 1.00 49.69 99 LYS A O 1
ATOM 725 N N . LYS A 1 100 ? -15.898 24.135 -1.387 1.00 47.44 100 LYS A N 1
ATOM 726 C CA . LYS A 1 100 ? -17.169 23.686 -0.795 1.00 47.44 100 LYS A CA 1
ATOM 727 C C . LYS A 1 100 ? -17.068 22.309 -0.123 1.00 47.44 100 LYS A C 1
ATOM 729 O O . LYS A 1 100 ? -17.891 22.001 0.730 1.00 47.44 100 LYS A O 1
ATOM 734 N N . ASN A 1 101 ? -16.041 21.534 -0.476 1.00 47.03 101 ASN A N 1
ATOM 735 C CA . ASN A 1 101 ? -15.724 20.220 0.083 1.00 47.03 101 ASN A CA 1
ATOM 736 C C . ASN A 1 101 ? -14.515 20.241 1.035 1.00 47.03 101 ASN A C 1
ATOM 738 O O . ASN A 1 101 ? -14.005 19.170 1.369 1.00 47.03 101 ASN A O 1
ATOM 742 N N . LYS A 1 102 ? -14.047 21.422 1.483 1.00 47.09 102 LYS A N 1
ATOM 743 C CA . LYS A 1 102 ? -13.008 21.521 2.520 1.00 47.09 102 LYS A CA 1
ATOM 744 C C . LYS A 1 102 ? -13.550 20.912 3.810 1.00 47.09 102 LYS A C 1
ATOM 746 O O . LYS A 1 102 ? -14.224 21.575 4.592 1.00 47.09 102 LYS A O 1
ATOM 751 N N . ARG A 1 103 ? -13.284 19.619 3.986 1.00 48.59 103 ARG A N 1
ATOM 752 C CA . ARG A 1 103 ? -13.482 18.911 5.244 1.00 48.59 103 ARG A CA 1
ATOM 753 C C . ARG A 1 103 ? -12.755 19.679 6.341 1.00 48.59 103 ARG A C 1
ATOM 755 O O . ARG A 1 103 ? -11.632 20.145 6.136 1.00 48.59 103 ARG A O 1
ATOM 762 N N . GLU A 1 104 ? -13.401 19.782 7.498 1.00 51.97 104 GLU A N 1
ATOM 763 C CA . GLU A 1 104 ? -12.712 20.075 8.753 1.00 51.97 104 GLU A CA 1
ATOM 764 C C . GLU A 1 104 ? -11.463 19.174 8.844 1.00 51.97 104 GLU A C 1
ATOM 766 O O . GLU A 1 104 ? -11.511 18.022 8.392 1.00 51.97 104 GLU A O 1
ATOM 771 N N . PRO A 1 105 ? -10.329 19.687 9.351 1.00 51.66 105 PRO A N 1
ATOM 772 C CA . PRO A 1 105 ? -9.077 18.945 9.403 1.00 51.66 105 PRO A CA 1
ATOM 773 C C . PRO A 1 105 ? -9.319 17.551 9.986 1.00 51.66 105 PRO A C 1
ATOM 775 O O . PRO A 1 105 ? -9.963 17.431 11.024 1.00 51.66 105 PRO A O 1
ATOM 778 N N . TRP A 1 106 ? -8.779 16.524 9.319 1.00 60.34 106 TRP A N 1
ATOM 779 C CA . TRP A 1 106 ? -8.940 15.073 9.536 1.00 60.34 106 TRP A CA 1
ATOM 780 C C . TRP A 1 106 ? -8.661 14.539 10.963 1.00 60.34 106 TRP A C 1
ATOM 782 O O . TRP A 1 106 ? -8.574 13.336 11.177 1.00 60.34 106 TRP A O 1
ATOM 792 N N . LYS A 1 107 ? -8.520 15.413 11.961 1.00 46.69 107 LYS A N 1
ATOM 793 C CA . LYS A 1 107 ? -8.141 15.142 13.351 1.00 46.69 107 LYS A CA 1
ATOM 794 C C . LYS A 1 107 ? -9.085 14.219 14.125 1.00 46.69 107 LYS A C 1
ATOM 796 O O . LYS A 1 107 ? -8.685 13.779 15.199 1.00 46.69 107 LYS A O 1
ATOM 801 N N . GLU A 1 108 ? -10.281 13.929 13.618 1.00 62.47 108 GLU A N 1
ATOM 802 C CA . GLU A 1 108 ? -11.255 13.055 14.291 1.00 62.47 108 GLU A CA 1
ATOM 803 C C . GLU A 1 108 ? -11.551 11.745 13.534 1.00 62.47 108 GLU A C 1
ATOM 805 O O . GLU A 1 108 ? -12.272 10.901 14.053 1.00 62.47 108 GLU A O 1
ATOM 810 N N . TYR A 1 109 ? -10.978 11.538 12.343 1.00 65.31 109 TYR A N 1
ATOM 811 C CA . TYR A 1 109 ? -11.253 10.349 11.528 1.00 65.31 109 TYR A CA 1
ATOM 812 C C . TYR A 1 109 ? -10.238 9.225 11.758 1.00 65.31 109 TYR A C 1
ATOM 814 O O . TYR A 1 109 ? -9.116 9.453 12.229 1.00 65.31 109 TYR A O 1
ATOM 822 N N . ASP A 1 110 ? -10.650 8.006 11.405 1.00 86.31 110 ASP A N 1
ATOM 823 C CA . ASP A 1 110 ? -9.788 6.829 11.408 1.00 86.31 110 ASP A CA 1
ATOM 824 C C . ASP A 1 110 ? -8.517 7.082 10.569 1.00 86.31 110 ASP A C 1
ATOM 826 O O . ASP A 1 110 ? -8.565 7.783 9.553 1.00 86.31 110 ASP A O 1
ATOM 830 N N . PRO A 1 111 ? -7.348 6.554 10.978 1.00 95.38 111 PRO A N 1
ATOM 831 C CA . PRO A 1 111 ? -6.099 6.783 10.258 1.00 95.38 111 PRO A CA 1
ATOM 832 C C . PRO A 1 111 ? -6.170 6.318 8.798 1.00 95.38 111 PRO A C 1
ATOM 834 O O . PRO A 1 111 ? -6.594 5.194 8.537 1.00 95.38 111 PRO A O 1
ATOM 837 N N . LEU A 1 112 ? -5.666 7.130 7.863 1.00 96.00 112 LEU A N 1
ATOM 838 C CA . LEU A 1 112 ? -5.559 6.757 6.449 1.00 96.00 112 LEU A CA 1
ATOM 839 C C . LEU A 1 112 ? -4.149 6.254 6.135 1.00 96.00 112 LEU A C 1
ATOM 841 O O . LEU A 1 112 ? -3.168 6.967 6.351 1.00 96.00 112 LEU A O 1
ATOM 845 N N . VAL A 1 113 ? -4.033 5.040 5.603 1.00 97.75 113 VAL A N 1
ATOM 846 C CA . VAL A 1 113 ? -2.750 4.377 5.350 1.00 97.75 113 VAL A CA 1
ATOM 847 C C . VAL A 1 113 ? -2.559 4.085 3.863 1.00 97.75 113 VAL A C 1
ATOM 849 O O . VAL A 1 113 ? -3.402 3.454 3.230 1.00 97.75 113 VAL A O 1
ATOM 852 N N . PHE A 1 114 ? -1.410 4.484 3.318 1.00 97.88 114 PHE A N 1
ATOM 853 C CA . PHE A 1 114 ? -1.000 4.215 1.940 1.00 97.88 114 PHE A CA 1
ATOM 854 C C . PHE A 1 114 ? 0.078 3.124 1.874 1.00 97.88 114 PHE A C 1
ATOM 856 O O . PHE A 1 114 ? 1.079 3.193 2.595 1.00 97.88 114 PHE A O 1
ATOM 863 N N . VAL A 1 115 ? -0.102 2.145 0.979 1.00 98.25 115 VAL A N 1
ATOM 864 C CA . VAL A 1 115 ? 0.801 0.993 0.780 1.00 98.25 115 VAL A CA 1
ATOM 865 C C . VAL A 1 115 ? 1.137 0.844 -0.710 1.00 98.25 115 VAL A C 1
ATOM 867 O O . VAL A 1 115 ? 0.282 0.445 -1.500 1.00 98.25 115 VAL A O 1
ATOM 870 N N . HIS A 1 116 ? 2.364 1.200 -1.114 1.00 97.75 116 HIS A N 1
ATOM 871 C CA . HIS A 1 116 ? 2.783 1.221 -2.532 1.00 97.75 116 HIS A CA 1
ATOM 872 C C . HIS A 1 116 ? 2.959 -0.182 -3.147 1.00 97.75 116 HIS A C 1
ATOM 874 O O . HIS A 1 116 ? 2.746 -1.177 -2.472 1.00 97.75 116 HIS A O 1
ATOM 880 N N . GLY A 1 117 ? 3.317 -0.260 -4.434 1.00 96.50 117 GLY A N 1
ATOM 881 C CA . GLY A 1 117 ? 3.478 -1.498 -5.201 1.00 96.50 117 GLY A CA 1
ATOM 882 C C . GLY A 1 117 ? 4.888 -2.104 -5.240 1.00 96.50 117 GLY A C 1
ATOM 883 O O . GLY A 1 117 ? 5.798 -1.702 -4.510 1.00 96.50 117 GLY A O 1
ATOM 884 N N . TYR A 1 118 ? 5.062 -3.108 -6.108 1.00 95.62 118 TYR A N 1
ATOM 885 C CA . TYR A 1 118 ? 6.348 -3.760 -6.395 1.00 95.62 118 TYR A CA 1
ATOM 886 C C . TYR A 1 118 ? 7.262 -2.832 -7.197 1.00 95.62 118 TYR A C 1
ATOM 888 O O . TYR A 1 118 ? 6.835 -2.277 -8.203 1.00 95.62 118 TYR A O 1
ATOM 896 N N . LYS A 1 119 ? 8.526 -2.688 -6.773 1.00 93.12 119 LYS A N 1
ATOM 897 C CA . LYS A 1 119 ? 9.498 -1.727 -7.340 1.00 93.12 119 LYS A CA 1
ATOM 898 C C . LYS A 1 119 ? 9.060 -0.250 -7.308 1.00 93.12 119 LYS A C 1
ATOM 900 O O . LYS A 1 119 ? 9.780 0.603 -7.823 1.00 93.12 119 LYS A O 1
ATOM 905 N N . ASP A 1 120 ? 7.954 0.055 -6.637 1.00 94.62 120 ASP A N 1
ATOM 906 C CA . ASP A 1 120 ? 7.540 1.413 -6.300 1.00 94.62 120 ASP A CA 1
ATOM 907 C C . ASP A 1 120 ? 8.124 1.841 -4.943 1.00 94.62 120 ASP A C 1
ATOM 909 O O . ASP A 1 120 ? 8.861 1.105 -4.280 1.00 94.62 120 ASP A O 1
ATOM 913 N N . ASN A 1 121 ? 7.799 3.066 -4.544 1.00 96.06 121 ASN A N 1
ATOM 914 C CA . ASN A 1 121 ? 8.101 3.646 -3.241 1.00 96.06 121 ASN A CA 1
ATOM 915 C C . ASN A 1 121 ? 7.014 4.681 -2.894 1.00 96.06 121 ASN A C 1
ATOM 917 O O . ASN A 1 121 ? 6.034 4.840 -3.629 1.00 96.06 121 ASN A O 1
ATOM 921 N N . TRP A 1 122 ? 7.187 5.411 -1.793 1.00 95.94 122 TRP A N 1
ATOM 922 C CA . TRP A 1 122 ? 6.223 6.413 -1.331 1.00 95.94 122 TRP A CA 1
ATOM 923 C C . TRP A 1 122 ? 5.868 7.495 -2.372 1.00 95.94 122 TRP A C 1
ATOM 925 O O . TRP A 1 122 ? 4.762 8.031 -2.318 1.00 95.94 122 TRP A O 1
ATOM 935 N N . THR A 1 123 ? 6.761 7.812 -3.323 1.00 96.00 123 THR A N 1
ATOM 936 C CA . THR A 1 123 ? 6.545 8.878 -4.325 1.00 96.00 123 THR A CA 1
ATOM 937 C C . THR A 1 123 ? 5.340 8.613 -5.224 1.00 96.00 123 THR A C 1
ATOM 939 O O . THR A 1 123 ? 4.763 9.564 -5.748 1.00 96.00 123 THR A O 1
ATOM 942 N N . LEU A 1 124 ? 4.906 7.350 -5.352 1.00 95.12 124 LEU A N 1
ATOM 943 C CA . LEU A 1 124 ? 3.655 6.973 -6.021 1.00 95.12 124 LEU A CA 1
ATOM 944 C C . LEU A 1 124 ? 2.454 7.751 -5.462 1.00 95.12 124 LEU A C 1
ATOM 946 O O . LEU A 1 124 ? 1.533 8.101 -6.195 1.00 95.12 124 LEU A O 1
ATOM 950 N N . TRP A 1 125 ? 2.482 8.046 -4.164 1.00 96.31 125 TRP A N 1
ATOM 951 C CA . TRP A 1 125 ? 1.398 8.709 -3.452 1.00 96.31 125 TRP A CA 1
ATOM 952 C C . TRP A 1 125 ? 1.534 10.228 -3.411 1.00 96.31 125 TRP A C 1
ATOM 954 O O . TRP A 1 125 ? 0.658 10.879 -2.858 1.00 96.31 125 TRP A O 1
ATOM 964 N N . ALA A 1 126 ? 2.586 10.822 -3.981 1.00 94.62 126 ALA A N 1
ATOM 965 C CA . ALA A 1 126 ? 2.847 12.254 -3.841 1.00 94.62 126 ALA A CA 1
ATOM 966 C C . ALA A 1 126 ? 1.687 13.128 -4.345 1.00 94.62 126 ALA A C 1
ATOM 968 O O . ALA A 1 126 ? 1.313 14.085 -3.672 1.00 94.62 126 ALA A O 1
ATOM 969 N N . ASP A 1 127 ? 1.071 12.762 -5.473 1.00 90.94 127 ASP A N 1
ATOM 970 C CA . ASP A 1 127 ? -0.099 13.476 -5.993 1.00 90.94 127 ASP A CA 1
ATOM 971 C C . ASP A 1 127 ? -1.322 13.318 -5.086 1.00 90.94 127 ASP A C 1
ATOM 973 O O . ASP A 1 127 ? -2.021 14.300 -4.842 1.00 90.94 127 ASP A O 1
ATOM 977 N N . PHE A 1 128 ? -1.557 12.111 -4.552 1.00 92.38 128 PHE A N 1
ATOM 978 C CA . PHE A 1 128 ? -2.623 11.860 -3.574 1.00 92.38 128 PHE A CA 1
ATOM 979 C C . PHE A 1 128 ? -2.422 12.722 -2.340 1.00 92.38 128 PHE A C 1
ATOM 981 O O . PHE A 1 128 ? -3.333 13.442 -1.950 1.00 92.38 128 PHE A O 1
ATOM 988 N N . LEU A 1 129 ? -1.223 12.681 -1.762 1.00 93.88 129 LEU A N 1
ATOM 989 C CA . LEU A 1 129 ? -0.875 13.439 -0.571 1.00 93.88 129 LEU A CA 1
ATOM 990 C C . LEU A 1 129 ? -1.045 14.939 -0.813 1.00 93.88 129 LEU A C 1
ATOM 992 O O . LEU A 1 129 ? -1.674 15.601 0.005 1.00 93.88 129 LEU A O 1
ATOM 996 N N . SER A 1 130 ? -0.563 15.475 -1.937 1.00 92.00 130 SER A N 1
ATOM 997 C CA . SER A 1 130 ? -0.730 16.896 -2.251 1.00 92.00 130 SER A CA 1
ATOM 998 C C . SER A 1 130 ? -2.190 17.307 -2.406 1.00 92.00 130 SER A C 1
ATOM 1000 O O . SER A 1 130 ? -2.576 18.327 -1.844 1.00 92.00 130 SER A O 1
ATOM 1002 N N . GLU A 1 131 ? -3.007 16.513 -3.101 1.00 89.94 131 GLU A N 1
ATOM 1003 C CA . GLU A 1 131 ? -4.422 16.838 -3.309 1.00 89.94 131 GLU A CA 1
ATOM 1004 C C . GLU A 1 131 ? -5.221 16.771 -1.999 1.00 89.94 131 GLU A C 1
ATOM 1006 O O . GLU A 1 131 ? -5.944 17.704 -1.660 1.00 89.94 131 GLU A O 1
ATOM 1011 N N . ILE A 1 132 ? -5.065 15.699 -1.214 1.00 89.50 132 ILE A N 1
ATOM 1012 C CA . ILE A 1 132 ? -5.864 15.498 0.008 1.00 89.50 132 ILE A CA 1
ATOM 1013 C C . ILE A 1 132 ? -5.470 16.439 1.150 1.00 89.50 132 ILE A C 1
ATOM 1015 O O . ILE A 1 132 ? -6.270 16.660 2.062 1.00 89.50 132 ILE A O 1
ATOM 1019 N N . THR A 1 133 ? -4.245 16.972 1.123 1.00 88.81 133 THR A N 1
ATOM 1020 C CA . THR A 1 133 ? -3.733 17.884 2.157 1.00 88.81 133 THR A CA 1
ATOM 1021 C C . THR A 1 133 ? -3.686 19.348 1.724 1.00 88.81 133 THR A C 1
ATOM 1023 O O . THR A 1 133 ? -3.375 20.189 2.568 1.00 88.81 133 THR A O 1
ATOM 1026 N N . ASP A 1 134 ? -4.002 19.664 0.457 1.00 90.44 134 ASP A N 1
ATOM 1027 C CA . ASP A 1 134 ? -3.820 21.005 -0.134 1.00 90.44 134 ASP A CA 1
ATOM 1028 C C . ASP A 1 134 ? -2.362 21.493 0.062 1.00 90.44 134 ASP A C 1
ATOM 1030 O O . ASP A 1 134 ? -2.110 22.628 0.468 1.00 90.44 134 ASP A O 1
ATOM 1034 N N . ASN A 1 135 ? -1.384 20.588 -0.132 1.00 89.62 135 ASN A N 1
ATOM 1035 C CA . ASN A 1 135 ? 0.037 20.826 0.158 1.00 89.62 135 ASN A CA 1
ATOM 1036 C C . ASN A 1 135 ? 0.969 20.313 -0.955 1.00 89.62 135 ASN A C 1
ATOM 1038 O O . ASN A 1 135 ? 1.332 19.133 -1.026 1.00 89.62 135 ASN A O 1
ATOM 1042 N N . ASP A 1 136 ? 1.444 21.227 -1.799 1.00 92.38 136 ASP A N 1
ATOM 1043 C CA . ASP A 1 136 ? 2.364 20.918 -2.901 1.00 92.38 136 ASP A CA 1
ATOM 1044 C C . ASP A 1 136 ? 3.772 20.477 -2.457 1.00 92.38 136 ASP A C 1
ATOM 1046 O O . ASP A 1 136 ? 4.553 19.986 -3.278 1.00 92.38 136 ASP A O 1
ATOM 1050 N N . ALA A 1 137 ? 4.110 20.569 -1.164 1.00 90.44 137 ALA A N 1
ATOM 1051 C CA . ALA A 1 137 ? 5.407 20.120 -0.664 1.00 90.44 137 ALA A CA 1
ATOM 1052 C C . ALA A 1 137 ? 5.646 18.621 -0.909 1.00 90.44 137 ALA A C 1
ATOM 1054 O O . ALA A 1 137 ? 6.788 18.227 -1.132 1.00 90.44 137 ALA A O 1
ATOM 1055 N N . PHE A 1 138 ? 4.603 17.779 -0.932 1.00 93.50 138 PHE A N 1
ATOM 1056 C CA . PHE A 1 138 ? 4.768 16.348 -1.219 1.00 93.50 138 PHE A CA 1
ATOM 1057 C C . PHE A 1 138 ? 5.279 16.091 -2.642 1.00 93.50 138 PHE A C 1
ATOM 1059 O O . PHE A 1 138 ? 6.184 15.274 -2.819 1.00 93.50 138 PHE A O 1
ATOM 1066 N N . ARG A 1 139 ? 4.783 16.828 -3.644 1.00 93.06 139 ARG A N 1
ATOM 1067 C CA . ARG A 1 139 ? 5.300 16.775 -5.024 1.00 93.06 139 ARG A CA 1
ATOM 1068 C C . ARG A 1 139 ? 6.753 17.242 -5.102 1.00 93.06 139 ARG A C 1
ATOM 1070 O O . ARG A 1 139 ? 7.568 16.590 -5.752 1.00 93.06 139 ARG A O 1
ATOM 1077 N N . ALA A 1 140 ? 7.096 18.328 -4.408 1.00 91.69 140 ALA A N 1
ATOM 1078 C CA . ALA A 1 140 ? 8.471 18.829 -4.359 1.00 91.69 140 ALA A CA 1
ATOM 1079 C C . ALA A 1 140 ? 9.432 17.828 -3.689 1.00 91.69 140 ALA A C 1
ATOM 1081 O O . ALA A 1 140 ? 10.520 17.566 -4.202 1.00 91.69 140 ALA A O 1
ATOM 1082 N N . LEU A 1 141 ? 9.015 17.212 -2.578 1.00 93.06 141 LEU A N 1
ATOM 1083 C CA . LEU A 1 141 ? 9.778 16.167 -1.892 1.00 93.06 141 LEU A CA 1
ATOM 1084 C C . LEU A 1 141 ? 9.940 14.918 -2.766 1.00 93.06 141 LEU A C 1
ATOM 1086 O O . LEU A 1 141 ? 10.996 14.289 -2.732 1.00 93.06 141 LEU A O 1
ATOM 1090 N N . ALA A 1 142 ? 8.931 14.569 -3.568 1.00 94.81 142 ALA A N 1
ATOM 1091 C CA . ALA A 1 142 ? 9.003 13.424 -4.469 1.00 94.81 142 ALA A CA 1
ATOM 1092 C C . ALA A 1 142 ? 10.002 13.664 -5.605 1.00 94.81 142 ALA A C 1
ATOM 1094 O O . ALA A 1 142 ? 10.840 12.807 -5.878 1.00 94.81 142 ALA A O 1
ATOM 1095 N N . ASP A 1 143 ? 9.985 14.858 -6.199 1.00 93.12 143 ASP A N 1
ATOM 1096 C CA . ASP A 1 143 ? 10.978 15.275 -7.193 1.00 93.12 143 ASP A CA 1
ATOM 1097 C C . ASP A 1 143 ? 12.401 15.285 -6.603 1.00 93.12 143 ASP A C 1
ATOM 1099 O O . ASP A 1 143 ? 13.337 14.770 -7.221 1.00 93.12 143 ASP A O 1
ATOM 1103 N N . ALA A 1 144 ? 12.569 15.781 -5.371 1.00 92.50 144 ALA A N 1
ATOM 1104 C CA . ALA A 1 144 ? 13.846 15.729 -4.660 1.00 92.50 144 ALA A CA 1
ATOM 1105 C C . ALA A 1 144 ? 14.309 14.285 -4.383 1.00 92.50 144 ALA A C 1
ATOM 1107 O O . ALA A 1 144 ? 15.489 13.970 -4.557 1.00 92.50 144 ALA A O 1
ATOM 1108 N N . TYR A 1 145 ? 13.394 13.393 -3.991 1.00 95.31 145 TYR A N 1
ATOM 1109 C CA . TYR A 1 145 ? 13.684 11.977 -3.755 1.00 95.31 145 TYR A CA 1
ATOM 1110 C C . TYR A 1 145 ? 14.138 11.276 -5.037 1.00 95.31 145 TYR A C 1
ATOM 1112 O O . TYR A 1 145 ? 15.165 10.594 -5.031 1.00 95.31 145 TYR A O 1
ATOM 1120 N N . ASP A 1 146 ? 13.412 11.470 -6.140 1.00 92.75 146 ASP A N 1
ATOM 1121 C CA . ASP A 1 146 ? 13.713 10.847 -7.431 1.00 92.75 146 ASP A CA 1
ATOM 1122 C C . ASP A 1 146 ? 15.042 11.349 -8.019 1.00 92.75 146 ASP A C 1
ATOM 1124 O O . ASP A 1 146 ? 15.786 10.572 -8.624 1.00 92.75 146 ASP A O 1
ATOM 1128 N N . LYS A 1 147 ? 15.381 12.630 -7.813 1.00 93.38 147 LYS A N 1
ATOM 1129 C CA . LYS A 1 147 ? 16.659 13.221 -8.249 1.00 93.38 147 LYS A CA 1
ATOM 1130 C C . LYS A 1 147 ? 17.843 12.831 -7.368 1.00 93.38 147 LYS A C 1
ATOM 1132 O O . LYS A 1 147 ? 18.982 12.839 -7.842 1.00 93.38 147 LYS A O 1
ATOM 1137 N N . SER A 1 148 ? 17.603 12.515 -6.098 1.00 94.38 148 SER A N 1
ATOM 1138 C CA . SER A 1 148 ? 18.673 12.171 -5.168 1.00 94.38 148 SER A CA 1
ATOM 1139 C C . SER A 1 148 ? 19.317 10.831 -5.527 1.00 94.38 148 SER A C 1
ATOM 1141 O O . SER A 1 148 ? 18.644 9.827 -5.761 1.00 94.38 148 SER A O 1
ATOM 1143 N N . LYS A 1 149 ? 20.652 10.796 -5.520 1.00 95.31 149 LYS A N 1
ATOM 1144 C CA . LYS A 1 149 ? 21.445 9.558 -5.605 1.00 95.31 149 LYS A CA 1
ATOM 1145 C C . LYS A 1 149 ? 21.966 9.098 -4.244 1.00 95.31 149 LYS A C 1
ATOM 1147 O O . LYS A 1 149 ? 22.461 7.981 -4.148 1.00 95.31 149 LYS A O 1
ATOM 1152 N N . ASP A 1 150 ? 21.874 9.946 -3.222 1.00 95.31 150 ASP A N 1
ATOM 1153 C CA . ASP A 1 150 ? 22.363 9.657 -1.877 1.00 95.31 150 ASP A CA 1
ATOM 1154 C C . ASP A 1 150 ? 21.286 8.910 -1.064 1.00 95.31 150 ASP A C 1
ATOM 1156 O O . ASP A 1 150 ? 20.209 9.471 -0.815 1.00 95.31 150 ASP A O 1
ATOM 1160 N N . PRO A 1 151 ? 21.552 7.665 -0.621 1.00 93.44 151 PRO A N 1
ATOM 1161 C CA . PRO A 1 151 ? 20.626 6.904 0.213 1.00 93.44 151 PRO A CA 1
ATOM 1162 C C . PRO A 1 151 ? 20.270 7.603 1.531 1.00 93.44 151 PRO A C 1
ATOM 1164 O O . PRO A 1 151 ? 19.138 7.478 2.001 1.00 93.44 151 PRO A O 1
ATOM 1167 N N . ILE A 1 152 ? 21.198 8.364 2.125 1.00 93.69 152 ILE A N 1
ATOM 1168 C CA . ILE A 1 152 ? 20.955 9.076 3.388 1.00 93.69 152 ILE A CA 1
ATOM 1169 C C . ILE A 1 152 ? 19.961 10.215 3.151 1.00 93.69 152 ILE A C 1
ATOM 1171 O O . ILE A 1 152 ? 18.975 10.340 3.886 1.00 93.69 152 ILE A O 1
ATOM 1175 N N . ALA A 1 153 ? 20.166 11.004 2.093 1.00 93.75 153 ALA A N 1
ATOM 1176 C CA . ALA A 1 153 ? 19.222 12.035 1.680 1.00 93.75 153 ALA A CA 1
ATOM 1177 C C . ALA A 1 153 ? 17.835 11.446 1.370 1.00 93.75 153 ALA A C 1
ATOM 1179 O O . ALA A 1 153 ? 16.835 11.964 1.864 1.00 93.75 153 ALA A O 1
ATOM 1180 N N . LYS A 1 154 ? 17.757 10.323 0.639 1.00 95.06 154 LYS A N 1
ATOM 1181 C CA . LYS A 1 154 ? 16.478 9.639 0.370 1.00 95.06 154 LYS A CA 1
ATOM 1182 C C . LYS A 1 154 ? 15.753 9.240 1.651 1.00 95.06 154 LYS A C 1
ATOM 1184 O O . LYS A 1 154 ?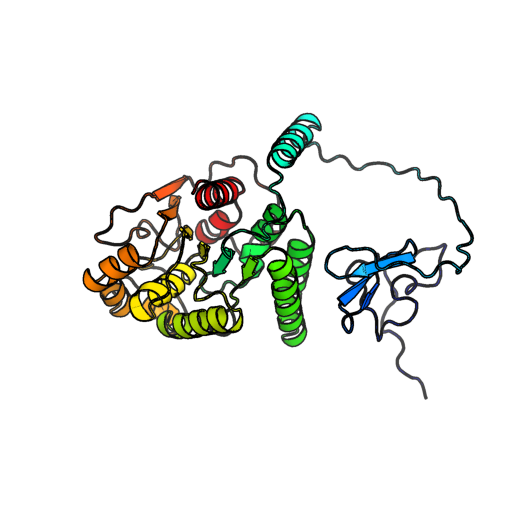 14.579 9.565 1.807 1.00 95.06 154 LYS A O 1
ATOM 1189 N N . LYS A 1 155 ? 16.453 8.603 2.593 1.00 94.44 155 LYS A N 1
ATOM 1190 C CA . LYS A 1 155 ? 15.884 8.218 3.892 1.00 94.44 155 LYS A CA 1
ATOM 1191 C C . LYS A 1 155 ? 15.405 9.429 4.696 1.00 94.44 155 LYS A C 1
ATOM 1193 O O . LYS A 1 155 ? 14.359 9.379 5.335 1.00 94.44 155 LYS A O 1
ATOM 1198 N N . SER A 1 156 ? 16.148 10.532 4.636 1.00 94.12 156 SER A N 1
ATOM 1199 C CA . SER A 1 156 ? 15.780 11.785 5.303 1.00 94.12 156 SER A CA 1
ATOM 1200 C C . SER A 1 156 ? 14.501 12.378 4.711 1.00 94.12 156 SER A C 1
ATOM 1202 O O . SER A 1 156 ? 13.621 12.794 5.459 1.00 94.12 156 SER A O 1
ATOM 1204 N N . ILE A 1 157 ? 14.354 12.342 3.383 1.00 94.19 157 ILE A N 1
ATOM 1205 C CA . ILE A 1 157 ? 13.132 12.773 2.697 1.00 94.19 157 ILE A CA 1
ATOM 1206 C C . ILE A 1 157 ? 11.935 11.902 3.105 1.00 94.19 157 ILE A C 1
ATOM 1208 O O . ILE A 1 157 ? 10.892 12.452 3.444 1.00 94.19 157 ILE A O 1
ATOM 1212 N N . VAL A 1 158 ? 12.084 10.572 3.155 1.00 95.12 158 VAL A N 1
ATOM 1213 C CA . VAL A 1 158 ? 11.012 9.660 3.613 1.00 95.12 158 VAL A CA 1
ATOM 1214 C C . VAL A 1 158 ? 10.557 10.011 5.031 1.00 95.12 158 VAL A C 1
ATOM 1216 O O . VAL A 1 158 ? 9.358 10.130 5.281 1.00 95.12 158 VAL A O 1
ATOM 1219 N N . ASN A 1 159 ? 11.499 10.254 5.948 1.00 93.88 159 ASN A N 1
ATOM 1220 C CA . ASN A 1 159 ? 11.176 10.650 7.320 1.00 93.88 159 ASN A CA 1
ATOM 1221 C C . ASN A 1 159 ? 10.407 11.981 7.373 1.00 93.88 159 ASN A C 1
ATOM 1223 O O . ASN A 1 159 ? 9.458 12.102 8.148 1.00 93.88 159 ASN A O 1
ATOM 1227 N N . ILE A 1 160 ? 10.791 12.967 6.548 1.00 93.31 160 ILE A N 1
ATOM 1228 C CA . ILE A 1 160 ? 10.080 14.252 6.438 1.00 93.31 160 ILE A CA 1
ATOM 1229 C C . ILE A 1 160 ? 8.653 14.014 5.943 1.00 93.31 160 ILE A C 1
ATOM 1231 O O . ILE A 1 160 ? 7.710 14.467 6.581 1.00 93.31 160 ILE A O 1
ATOM 1235 N N . VAL A 1 161 ? 8.478 13.250 4.863 1.00 95.19 161 VAL A N 1
ATOM 1236 C CA . VAL A 1 161 ? 7.158 12.926 4.299 1.00 95.19 161 VAL A CA 1
ATOM 1237 C C . VAL A 1 161 ? 6.265 12.257 5.336 1.00 95.19 161 VAL A C 1
ATOM 1239 O O . VAL A 1 161 ? 5.125 12.678 5.515 1.00 95.19 161 VAL A O 1
ATOM 1242 N N . GLN A 1 162 ? 6.770 11.244 6.043 1.00 94.06 162 GLN A N 1
ATOM 1243 C CA . GLN A 1 162 ? 6.004 10.533 7.067 1.00 94.06 162 GLN A CA 1
ATOM 1244 C C . GLN A 1 162 ? 5.628 11.449 8.237 1.00 94.06 162 GLN A C 1
ATOM 1246 O O . GLN A 1 162 ? 4.492 11.401 8.708 1.00 94.06 162 GLN A O 1
ATOM 1251 N N . ALA A 1 163 ? 6.547 12.307 8.688 1.00 92.88 163 ALA A N 1
ATOM 1252 C CA . ALA A 1 163 ? 6.269 13.274 9.744 1.00 92.88 163 ALA A CA 1
ATOM 1253 C C . ALA A 1 163 ? 5.214 14.304 9.310 1.00 92.88 163 ALA A C 1
ATOM 1255 O O . ALA A 1 163 ? 4.277 14.566 10.064 1.00 92.88 163 ALA A O 1
ATOM 1256 N N . THR A 1 164 ? 5.326 14.845 8.093 1.00 90.56 164 THR A N 1
ATOM 1257 C CA . THR A 1 164 ? 4.374 15.813 7.537 1.00 90.56 164 THR A CA 1
ATOM 1258 C C . THR A 1 164 ? 3.003 15.180 7.310 1.00 90.56 164 THR A C 1
ATOM 1260 O O . THR A 1 164 ? 2.009 15.740 7.759 1.00 90.56 164 THR A O 1
ATOM 1263 N N . ALA A 1 165 ? 2.923 13.998 6.690 1.00 91.50 165 ALA A N 1
ATOM 1264 C CA . ALA A 1 165 ? 1.663 13.286 6.449 1.00 91.50 165 ALA A CA 1
ATOM 1265 C C . ALA A 1 165 ? 0.916 12.979 7.758 1.00 91.50 165 ALA A C 1
ATOM 1267 O O . ALA A 1 165 ? -0.301 13.157 7.846 1.00 91.50 165 ALA A O 1
ATOM 1268 N N . LYS A 1 166 ? 1.652 12.629 8.819 1.00 93.12 166 LYS A N 1
ATOM 1269 C CA . LYS A 1 166 ? 1.081 12.339 10.139 1.00 93.12 166 LYS A CA 1
ATOM 1270 C C . LYS A 1 166 ? 0.364 13.537 10.768 1.00 93.12 166 LYS A C 1
ATOM 1272 O O . LYS A 1 166 ? -0.571 13.328 11.539 1.00 93.12 166 LYS A O 1
ATOM 1277 N N . LEU A 1 167 ? 0.729 14.777 10.417 1.00 89.56 167 LEU A N 1
ATOM 1278 C CA . LEU A 1 167 ? 0.003 15.983 10.855 1.00 89.56 167 LEU A CA 1
ATOM 1279 C C . LEU A 1 167 ? -1.449 16.016 10.346 1.00 89.56 167 LEU A C 1
ATOM 1281 O O . LEU A 1 167 ? -2.293 16.681 10.947 1.00 89.56 167 LEU A O 1
ATOM 1285 N N . TYR A 1 168 ? -1.735 15.268 9.280 1.00 90.62 168 TYR A N 1
ATOM 1286 C CA . TYR A 1 168 ? -3.045 15.133 8.649 1.00 90.62 168 TYR A CA 1
ATOM 1287 C C . TYR A 1 168 ? -3.724 13.789 8.968 1.00 90.62 168 TYR A C 1
ATOM 1289 O O . TYR A 1 168 ? -4.728 13.462 8.348 1.00 90.62 168 TYR A O 1
ATOM 1297 N N . GLY A 1 169 ? -3.182 12.986 9.895 1.00 93.56 169 GLY A N 1
ATOM 1298 C CA . GLY A 1 169 ? -3.695 11.636 10.175 1.00 93.56 169 GLY A CA 1
ATOM 1299 C C . GLY A 1 169 ? -3.393 10.615 9.070 1.00 93.56 169 GLY A C 1
ATOM 1300 O O . GLY A 1 169 ? -3.998 9.543 9.041 1.00 93.56 169 GLY A O 1
ATOM 1301 N N . ILE A 1 170 ? -2.457 10.939 8.172 1.00 95.50 170 ILE A N 1
ATOM 1302 C CA . ILE A 1 170 ? -2.067 10.097 7.043 1.00 95.50 170 ILE A CA 1
ATOM 1303 C C . ILE A 1 170 ? -0.753 9.385 7.354 1.00 95.50 170 ILE A C 1
ATOM 1305 O O . ILE A 1 170 ? 0.194 9.971 7.881 1.00 95.50 170 ILE A O 1
ATOM 1309 N N . TYR A 1 171 ? -0.679 8.117 6.974 1.00 97.25 171 TYR A N 1
ATOM 1310 C CA . TYR A 1 171 ? 0.471 7.259 7.188 1.00 97.25 171 TYR A CA 1
ATOM 1311 C C . TYR A 1 171 ? 0.893 6.611 5.877 1.00 97.25 171 TYR A C 1
ATOM 1313 O O . TYR A 1 171 ? 0.073 6.092 5.125 1.00 97.25 171 TYR A O 1
ATOM 1321 N N . VAL A 1 172 ? 2.191 6.644 5.594 1.00 97.25 172 VAL A N 1
ATOM 1322 C CA . VAL A 1 172 ? 2.757 6.118 4.350 1.00 97.25 172 VAL A CA 1
ATOM 1323 C C . VAL A 1 172 ? 3.753 5.028 4.707 1.00 97.25 172 VAL A C 1
ATOM 1325 O O . VAL A 1 172 ? 4.817 5.306 5.270 1.00 97.25 172 VAL A O 1
ATOM 1328 N N . PHE A 1 173 ? 3.387 3.784 4.407 1.00 97.94 173 PHE A N 1
ATOM 1329 C CA . PHE A 1 173 ? 4.250 2.635 4.631 1.00 97.94 173 PHE A CA 1
ATOM 1330 C C . PHE A 1 173 ? 5.184 2.465 3.428 1.00 97.94 173 PHE A C 1
ATOM 1332 O O . PHE A 1 173 ? 4.772 1.991 2.369 1.00 97.94 173 PHE A O 1
ATOM 1339 N N . ASP A 1 174 ? 6.432 2.904 3.597 1.00 97.25 174 ASP A N 1
ATOM 1340 C CA . ASP A 1 174 ? 7.500 2.746 2.609 1.00 97.25 174 ASP A CA 1
ATOM 1341 C C . ASP A 1 174 ? 8.327 1.504 2.945 1.00 97.25 174 ASP A C 1
ATOM 1343 O O . ASP A 1 174 ? 9.017 1.459 3.964 1.00 97.25 174 ASP A O 1
ATOM 1347 N N . TYR A 1 175 ? 8.231 0.495 2.085 1.00 97.06 175 TYR A N 1
ATOM 1348 C CA . TYR A 1 175 ? 8.987 -0.750 2.175 1.00 97.06 175 TYR A CA 1
ATOM 1349 C C . TYR A 1 175 ? 9.888 -0.942 0.948 1.00 97.06 175 TYR A C 1
ATOM 1351 O O . TYR A 1 175 ? 10.231 -2.068 0.585 1.00 97.06 175 TYR A O 1
ATOM 1359 N N . SER A 1 176 ? 10.281 0.149 0.284 1.00 94.88 176 SER A N 1
ATOM 1360 C CA . SER A 1 176 ? 11.100 0.113 -0.934 1.00 94.88 176 SER A CA 1
ATOM 1361 C C . SER A 1 176 ? 12.408 -0.680 -0.787 1.00 94.88 176 SER A C 1
ATOM 1363 O O . SER A 1 176 ? 12.798 -1.355 -1.739 1.00 94.88 176 SER A O 1
ATOM 1365 N N . ASP A 1 177 ? 13.015 -0.712 0.404 1.00 93.50 177 ASP A N 1
ATOM 1366 C CA . ASP A 1 177 ? 14.209 -1.522 0.711 1.00 93.50 177 ASP A CA 1
ATOM 1367 C C . ASP A 1 177 ? 13.939 -3.046 0.743 1.00 93.50 177 ASP A C 1
ATOM 1369 O O . ASP A 1 177 ? 14.853 -3.851 0.558 1.00 93.50 177 ASP A O 1
ATOM 1373 N N . SER A 1 178 ? 12.683 -3.454 0.948 1.00 93.94 178 SER A N 1
ATOM 1374 C CA . SER A 1 178 ? 12.231 -4.851 1.048 1.00 93.94 178 SER A CA 1
ATOM 1375 C C . SER A 1 178 ? 11.355 -5.277 -0.138 1.00 93.94 178 SER A C 1
ATOM 1377 O O . SER A 1 178 ? 10.723 -6.331 -0.092 1.00 93.94 178 SER A O 1
ATOM 1379 N N . ASN A 1 179 ? 11.288 -4.485 -1.213 1.00 91.12 179 ASN A N 1
ATOM 1380 C CA . ASN A 1 179 ? 10.290 -4.648 -2.277 1.00 91.12 179 ASN A CA 1
ATOM 1381 C C . ASN A 1 179 ? 10.408 -5.941 -3.113 1.00 91.12 179 ASN A C 1
ATOM 1383 O O . ASN A 1 179 ? 9.473 -6.266 -3.839 1.00 91.12 179 ASN A O 1
ATOM 1387 N N . THR A 1 180 ? 11.514 -6.680 -3.015 1.00 94.50 180 THR A N 1
ATOM 1388 C CA . THR A 1 180 ? 11.719 -7.984 -3.672 1.00 94.50 180 THR A CA 1
ATOM 1389 C C . THR A 1 180 ? 11.419 -9.174 -2.760 1.00 94.50 180 THR A C 1
ATOM 1391 O O . THR A 1 180 ? 11.501 -10.322 -3.199 1.00 94.50 180 THR A O 1
ATOM 1394 N N . GLN A 1 181 ? 11.072 -8.932 -1.494 1.00 96.94 181 GLN A N 1
ATOM 1395 C CA . GLN A 1 181 ? 10.767 -9.987 -0.532 1.00 96.94 181 GLN A CA 1
ATOM 1396 C C . GLN A 1 181 ? 9.334 -10.508 -0.672 1.00 96.94 181 GLN A C 1
ATOM 1398 O O . GLN A 1 181 ? 8.451 -9.847 -1.214 1.00 96.94 181 GLN A O 1
ATOM 1403 N N . ASN A 1 182 ? 9.085 -11.687 -0.102 1.00 96.62 182 ASN A N 1
ATOM 1404 C CA . ASN A 1 182 ? 7.754 -12.272 -0.018 1.00 96.62 182 ASN A CA 1
ATOM 1405 C C . ASN A 1 182 ? 6.756 -11.308 0.678 1.00 96.62 182 ASN A C 1
ATOM 1407 O O . ASN A 1 182 ? 7.010 -10.904 1.821 1.00 96.62 182 ASN A O 1
ATOM 1411 N N . PRO A 1 183 ? 5.596 -10.996 0.067 1.00 97.25 183 PRO A N 1
ATOM 1412 C CA . PRO A 1 183 ? 4.541 -10.173 0.663 1.00 97.25 183 PRO A CA 1
ATOM 1413 C C . PRO A 1 183 ? 4.138 -10.543 2.096 1.00 97.25 183 PRO A C 1
ATOM 1415 O O . PRO A 1 183 ? 3.848 -9.654 2.891 1.00 97.25 183 PRO A O 1
ATOM 1418 N N . ASN A 1 184 ? 4.185 -11.822 2.488 1.00 97.19 184 ASN A N 1
ATOM 1419 C CA . ASN A 1 184 ? 3.888 -12.242 3.862 1.00 97.19 184 ASN A CA 1
ATOM 1420 C C . ASN A 1 184 ? 4.957 -11.784 4.871 1.00 97.19 184 ASN A C 1
ATOM 1422 O O . ASN A 1 184 ? 4.641 -11.585 6.045 1.00 97.19 184 ASN A O 1
ATOM 1426 N N . LYS A 1 185 ? 6.224 -11.644 4.451 1.00 97.19 185 LYS A N 1
ATOM 1427 C CA . LYS A 1 185 ? 7.293 -11.073 5.290 1.00 97.19 185 LYS A CA 1
ATOM 1428 C C . LYS A 1 185 ? 7.067 -9.573 5.457 1.00 97.19 185 LYS A C 1
ATOM 1430 O O . LYS A 1 185 ? 6.995 -9.102 6.590 1.00 97.19 185 LYS A O 1
ATOM 1435 N N . ILE A 1 186 ? 6.828 -8.872 4.348 1.00 97.69 186 ILE A N 1
ATOM 1436 C CA . ILE A 1 186 ? 6.534 -7.432 4.335 1.00 97.69 186 ILE A CA 1
ATOM 1437 C C . ILE A 1 186 ? 5.275 -7.129 5.167 1.00 97.69 186 ILE A C 1
ATOM 1439 O O . ILE A 1 186 ? 5.249 -6.166 5.922 1.00 97.69 186 ILE A O 1
ATOM 1443 N N . ALA A 1 187 ? 4.255 -7.990 5.137 1.00 98.06 187 ALA A N 1
ATOM 1444 C CA . ALA A 1 187 ? 3.042 -7.829 5.941 1.00 98.06 187 ALA A CA 1
ATOM 1445 C C . ALA A 1 187 ? 3.307 -7.812 7.457 1.00 98.06 187 ALA A C 1
ATOM 1447 O O . ALA A 1 187 ? 2.622 -7.109 8.199 1.00 98.06 187 ALA A O 1
ATOM 1448 N N . LYS A 1 188 ? 4.316 -8.547 7.940 1.00 97.81 188 LYS A N 1
ATOM 1449 C CA . LYS A 1 188 ? 4.720 -8.497 9.356 1.00 97.81 188 LYS A CA 1
ATOM 1450 C C . LYS A 1 188 ? 5.384 -7.166 9.696 1.00 97.81 188 LYS A C 1
ATOM 1452 O O . LYS A 1 188 ? 5.125 -6.617 10.766 1.00 97.81 188 LYS A O 1
ATOM 1457 N N . GLU A 1 189 ? 6.209 -6.642 8.789 1.00 97.88 189 GLU A N 1
ATOM 1458 C CA . GLU A 1 189 ? 6.802 -5.305 8.912 1.00 97.88 189 GLU A CA 1
ATOM 1459 C C . GLU A 1 189 ? 5.717 -4.226 8.885 1.00 97.88 189 GLU A C 1
ATOM 1461 O O . GLU A 1 189 ? 5.743 -3.313 9.707 1.00 97.88 189 GLU A O 1
ATOM 1466 N N . PHE A 1 190 ? 4.707 -4.387 8.030 1.00 98.31 190 PHE A N 1
ATOM 1467 C CA . PHE A 1 190 ? 3.562 -3.490 7.961 1.00 98.31 190 PHE A CA 1
ATOM 1468 C C . PHE A 1 190 ? 2.769 -3.473 9.274 1.00 98.31 190 PHE A C 1
ATOM 1470 O O . PHE A 1 190 ? 2.520 -2.414 9.843 1.00 98.31 190 PHE A O 1
ATOM 1477 N N . VAL A 1 191 ? 2.445 -4.643 9.832 1.00 98.44 191 VAL A N 1
ATOM 1478 C CA . VAL A 1 191 ? 1.784 -4.740 11.145 1.00 98.44 191 VAL A CA 1
ATOM 1479 C C . VAL A 1 191 ? 2.628 -4.111 12.253 1.00 98.44 191 VAL A C 1
ATOM 1481 O O . VAL A 1 191 ? 2.090 -3.416 13.117 1.00 98.44 191 VAL A O 1
ATOM 1484 N N . LYS A 1 192 ? 3.948 -4.323 12.237 1.00 98.12 192 LYS A N 1
ATOM 1485 C CA . LYS A 1 192 ? 4.870 -3.679 13.179 1.00 98.12 192 LYS A CA 1
ATOM 1486 C C . LYS A 1 192 ? 4.821 -2.153 13.043 1.00 98.12 192 LYS A C 1
ATOM 1488 O O . LYS A 1 192 ? 4.636 -1.479 14.052 1.00 98.12 192 LYS A O 1
ATOM 1493 N N . TYR A 1 193 ? 4.883 -1.630 11.820 1.00 97.81 193 TYR A N 1
ATOM 1494 C CA . TYR A 1 193 ? 4.773 -0.200 11.527 1.00 97.81 193 TYR A CA 1
ATOM 1495 C C . TYR A 1 193 ? 3.469 0.408 12.068 1.00 97.81 193 TYR A C 1
ATOM 1497 O O . TYR A 1 193 ? 3.492 1.469 12.699 1.00 97.81 193 TYR A O 1
ATOM 1505 N N . LEU A 1 194 ? 2.332 -0.274 11.879 1.00 97.81 194 LEU A N 1
ATOM 1506 C CA . LEU A 1 194 ? 1.039 0.179 12.402 1.00 97.81 194 LEU A CA 1
ATOM 1507 C C . LEU A 1 194 ? 1.014 0.210 13.936 1.00 97.81 194 LEU A C 1
ATOM 1509 O O . LEU A 1 194 ? 0.455 1.139 14.521 1.00 97.81 194 LEU A O 1
ATOM 1513 N N . LYS A 1 195 ? 1.628 -0.776 14.601 1.00 97.56 195 LYS A N 1
ATOM 1514 C CA . LYS A 1 195 ? 1.734 -0.817 16.069 1.00 97.56 195 LYS A CA 1
ATOM 1515 C C . LYS A 1 195 ? 2.625 0.299 16.603 1.00 97.56 195 LYS A C 1
ATOM 1517 O O . LYS A 1 195 ? 2.217 1.014 17.510 1.00 97.56 195 LYS A O 1
ATOM 1522 N N . GLU A 1 196 ? 3.792 0.505 16.000 1.00 97.00 196 GLU A N 1
ATOM 1523 C CA . GLU A 1 196 ? 4.734 1.571 16.378 1.00 97.00 196 GLU A CA 1
ATOM 1524 C C . GLU A 1 196 ? 4.134 2.975 16.211 1.00 97.00 196 GLU A C 1
ATOM 1526 O O . GLU A 1 196 ? 4.512 3.909 16.918 1.00 97.00 196 GLU A O 1
ATOM 1531 N N . ASN A 1 197 ? 3.151 3.124 15.320 1.00 95.94 197 ASN A N 1
ATOM 1532 C CA . ASN A 1 197 ? 2.429 4.375 15.117 1.00 95.94 197 ASN A CA 1
ATOM 1533 C C . ASN A 1 197 ? 1.099 4.483 15.879 1.00 95.94 197 ASN A C 1
ATOM 1535 O O . ASN A 1 197 ? 0.406 5.491 15.718 1.00 95.94 197 ASN A O 1
ATOM 1539 N N . ASN A 1 198 ? 0.758 3.506 16.728 1.00 96.56 198 ASN A N 1
ATOM 1540 C CA . ASN A 1 198 ? -0.513 3.433 17.460 1.00 96.56 198 ASN A CA 1
ATOM 1541 C C . ASN A 1 198 ? -1.747 3.493 16.537 1.00 96.56 198 ASN A C 1
ATOM 1543 O O . ASN A 1 198 ? -2.724 4.181 16.836 1.00 96.56 198 ASN A O 1
ATOM 1547 N N . ILE A 1 199 ? -1.677 2.815 15.390 1.00 96.69 199 ILE A N 1
ATOM 1548 C CA . ILE A 1 199 ? -2.749 2.728 14.382 1.00 96.69 199 ILE A CA 1
ATOM 1549 C C . ILE A 1 199 ? -3.403 1.349 14.377 1.00 96.69 199 ILE A C 1
ATOM 1551 O O . ILE A 1 199 ? -4.561 1.231 14.002 1.00 96.69 199 ILE A O 1
ATOM 1555 N N . TYR A 1 200 ? -2.667 0.306 14.770 1.00 97.00 200 TYR A N 1
ATOM 1556 C CA . TYR A 1 200 ? -3.092 -1.086 14.595 1.00 97.00 200 TYR A CA 1
ATOM 1557 C C . TYR A 1 200 ? -4.499 -1.376 15.150 1.00 97.00 200 TYR A C 1
ATOM 1559 O O . TYR A 1 200 ? -5.284 -2.051 14.492 1.00 97.00 200 TYR A O 1
ATOM 1567 N N . ASP A 1 201 ? -4.837 -0.810 16.311 1.00 96.12 201 ASP A N 1
ATOM 1568 C CA . ASP A 1 201 ? -6.138 -1.001 16.969 1.00 96.12 201 ASP A CA 1
ATOM 1569 C C . ASP A 1 201 ? -7.189 0.068 16.596 1.00 96.12 201 ASP A C 1
ATOM 1571 O O . ASP A 1 201 ? -8.272 0.093 17.172 1.00 96.12 201 ASP A O 1
ATOM 1575 N N . LYS A 1 202 ? -6.880 0.968 15.651 1.00 95.25 202 LYS A N 1
ATOM 1576 C CA . LYS A 1 202 ? -7.739 2.093 15.232 1.00 95.25 202 LYS A CA 1
ATOM 1577 C C . LYS A 1 202 ? -8.507 1.842 13.934 1.00 95.25 202 LYS A C 1
ATOM 1579 O O . LYS A 1 202 ? -8.952 2.799 13.317 1.00 95.25 202 LYS A O 1
ATOM 1584 N N . THR A 1 203 ? -8.582 0.589 13.483 1.00 95.44 203 THR A N 1
ATOM 1585 C CA . THR A 1 203 ? -9.324 0.200 12.270 1.00 95.44 203 THR A CA 1
ATOM 1586 C C . THR A 1 203 ? -9.081 1.143 11.083 1.00 95.44 203 THR A C 1
ATOM 1588 O O . THR A 1 203 ? -10.028 1.740 10.586 1.00 95.44 203 THR A O 1
ATOM 1591 N N . PRO A 1 204 ? -7.826 1.325 10.633 1.00 96.75 204 PRO A N 1
ATOM 1592 C CA . PRO A 1 204 ? -7.503 2.332 9.627 1.00 96.75 204 PRO A CA 1
ATOM 1593 C C . PRO A 1 204 ? -8.220 2.090 8.297 1.00 96.75 204 PRO A C 1
ATOM 1595 O O . PRO A 1 204 ? -8.518 0.947 7.941 1.00 96.75 204 PRO A O 1
ATOM 1598 N N . ASP A 1 205 ? -8.390 3.155 7.524 1.00 96.56 205 ASP A N 1
ATOM 1599 C CA . ASP A 1 205 ? -8.650 3.068 6.093 1.00 96.56 205 ASP A CA 1
ATOM 1600 C C . ASP A 1 205 ? -7.343 2.790 5.351 1.00 96.56 205 ASP A C 1
ATOM 1602 O O . ASP A 1 205 ? -6.314 3.409 5.630 1.00 96.56 205 ASP A O 1
ATOM 1606 N N . ILE A 1 206 ? -7.358 1.864 4.391 1.00 97.75 206 ILE A N 1
ATOM 1607 C CA . ILE A 1 206 ? -6.158 1.499 3.631 1.00 97.75 206 ILE A CA 1
ATOM 1608 C C . ILE A 1 206 ? -6.377 1.691 2.135 1.00 97.75 206 ILE A C 1
ATOM 1610 O O . ILE A 1 206 ? -7.315 1.147 1.553 1.00 97.75 206 ILE A O 1
ATOM 1614 N N . ILE A 1 207 ? -5.445 2.404 1.504 1.00 97.56 207 ILE A N 1
ATOM 1615 C CA . ILE A 1 207 ? -5.291 2.491 0.053 1.00 97.56 207 ILE A CA 1
ATOM 1616 C C . ILE A 1 207 ? -4.012 1.744 -0.315 1.00 97.56 207 ILE A C 1
ATOM 1618 O O . ILE A 1 207 ? -2.918 2.106 0.123 1.00 97.56 207 ILE A O 1
ATOM 1622 N N . ALA A 1 208 ? -4.137 0.695 -1.123 1.00 98.00 208 ALA A N 1
ATOM 1623 C CA . ALA A 1 208 ? -2.991 -0.086 -1.568 1.00 98.00 208 ALA A CA 1
ATOM 1624 C C . ALA A 1 208 ? -2.928 -0.180 -3.091 1.00 98.00 208 ALA A C 1
ATOM 1626 O O . ALA A 1 208 ? -3.954 -0.237 -3.768 1.00 98.00 208 ALA A O 1
ATOM 1627 N N . HIS A 1 209 ? -1.715 -0.226 -3.638 1.00 97.50 209 HIS A N 1
ATOM 1628 C CA . HIS A 1 209 ? -1.485 -0.400 -5.072 1.00 97.50 209 HIS A CA 1
ATOM 1629 C C . HIS A 1 209 ? -0.668 -1.651 -5.365 1.00 97.50 209 HIS A C 1
ATOM 1631 O O . HIS A 1 209 ? 0.255 -1.982 -4.624 1.00 97.50 209 HIS A O 1
ATOM 1637 N N . SER A 1 210 ? -0.994 -2.344 -6.461 1.00 96.44 210 SER A N 1
ATOM 1638 C CA . SER A 1 210 ? -0.223 -3.481 -6.968 1.00 96.44 210 SER A CA 1
ATOM 1639 C C . SER A 1 210 ? 0.090 -4.504 -5.863 1.00 96.44 210 SER A C 1
ATOM 1641 O O . SER A 1 210 ? -0.818 -4.905 -5.134 1.00 96.44 210 SER A O 1
ATOM 1643 N N . MET A 1 211 ? 1.351 -4.915 -5.694 1.00 97.50 211 MET A N 1
ATOM 1644 C CA . MET A 1 211 ? 1.802 -5.819 -4.628 1.00 97.50 211 MET A CA 1
ATOM 1645 C C . MET A 1 211 ? 1.436 -5.352 -3.211 1.00 97.50 211 MET A C 1
ATOM 1647 O O . MET A 1 211 ? 1.208 -6.199 -2.347 1.00 97.50 211 MET A O 1
ATOM 1651 N N . GLY A 1 212 ? 1.302 -4.046 -2.970 1.00 98.12 212 GLY A N 1
ATOM 1652 C CA . GLY A 1 212 ? 0.826 -3.509 -1.697 1.00 98.12 212 GLY A CA 1
ATOM 1653 C C . GLY A 1 212 ? -0.528 -4.082 -1.289 1.00 98.12 212 GLY A C 1
ATOM 1654 O O . GLY A 1 212 ? -0.781 -4.302 -0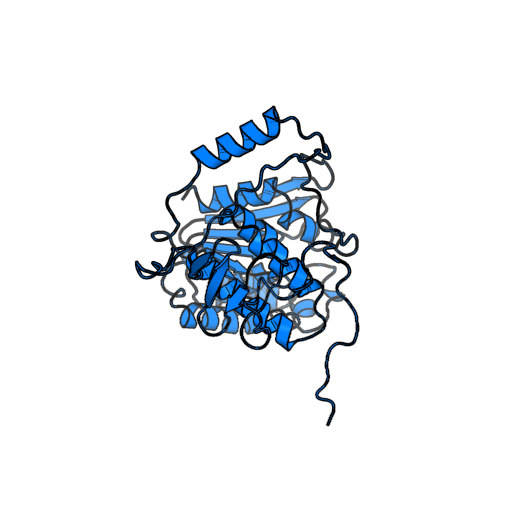.109 1.00 98.12 212 GLY A O 1
ATOM 1655 N N . ASN A 1 213 ? -1.374 -4.441 -2.261 1.00 98.12 213 ASN A N 1
ATOM 1656 C CA . ASN A 1 213 ? -2.630 -5.138 -1.993 1.00 98.12 213 ASN A CA 1
ATOM 1657 C C . ASN A 1 213 ? -2.412 -6.514 -1.355 1.00 98.12 213 ASN A C 1
ATOM 1659 O O . ASN A 1 213 ? -3.129 -6.874 -0.427 1.00 98.12 213 ASN A O 1
ATOM 1663 N N . LEU A 1 214 ? -1.422 -7.278 -1.827 1.00 97.69 214 LEU A N 1
ATOM 1664 C CA . LEU A 1 214 ? -1.096 -8.596 -1.274 1.00 97.69 214 LEU A CA 1
ATOM 1665 C C . LEU A 1 214 ? -0.471 -8.473 0.117 1.00 97.69 214 LEU A C 1
ATOM 1667 O O . LEU A 1 214 ? -0.793 -9.264 1.000 1.00 97.69 214 LEU A O 1
ATOM 1671 N N . VAL A 1 215 ? 0.364 -7.450 0.332 1.00 98.31 215 VAL A N 1
ATOM 1672 C CA . VAL A 1 215 ? 0.915 -7.111 1.654 1.00 98.31 215 VAL A CA 1
ATOM 1673 C C . VAL A 1 215 ? -0.216 -6.814 2.642 1.00 98.31 215 VAL A C 1
ATOM 1675 O O . VAL A 1 215 ? -0.264 -7.405 3.723 1.00 98.31 215 VAL A O 1
ATOM 1678 N N . THR A 1 216 ? -1.165 -5.953 2.263 1.00 98.38 216 THR A N 1
ATOM 1679 C CA . THR A 1 216 ? -2.314 -5.611 3.110 1.00 98.38 216 THR A CA 1
ATOM 1680 C C . THR A 1 216 ? -3.216 -6.819 3.358 1.00 98.38 216 THR A C 1
ATOM 1682 O O . THR A 1 216 ? -3.581 -7.076 4.504 1.00 98.38 216 THR A O 1
ATOM 1685 N N . ARG A 1 217 ? -3.522 -7.622 2.332 1.00 97.75 217 ARG A N 1
ATOM 1686 C CA . ARG A 1 217 ? -4.292 -8.866 2.497 1.00 97.75 217 ARG A CA 1
ATOM 1687 C C . ARG A 1 217 ? -3.617 -9.833 3.463 1.00 97.75 217 ARG A C 1
ATOM 1689 O O . ARG A 1 217 ? -4.254 -10.300 4.400 1.00 97.75 217 ARG A O 1
ATOM 1696 N N . ALA A 1 218 ? -2.318 -10.076 3.315 1.00 97.62 218 ALA A N 1
ATOM 1697 C CA . ALA A 1 218 ? -1.571 -10.925 4.238 1.00 97.62 218 ALA A CA 1
ATOM 1698 C C . ALA A 1 218 ? -1.570 -10.367 5.678 1.00 97.62 218 ALA A C 1
ATOM 1700 O O . ALA A 1 218 ? -1.630 -11.135 6.644 1.00 97.62 218 ALA A O 1
ATOM 1701 N N . ALA A 1 219 ? -1.552 -9.043 5.863 1.00 98.25 219 ALA A N 1
ATOM 1702 C CA . ALA A 1 219 ? -1.703 -8.433 7.184 1.00 98.25 219 ALA A CA 1
ATOM 1703 C C . ALA A 1 219 ? -3.094 -8.711 7.787 1.00 98.25 219 ALA A C 1
ATOM 1705 O O . ALA A 1 219 ? -3.194 -9.105 8.950 1.00 98.25 219 ALA A O 1
ATOM 1706 N N . ILE A 1 220 ? -4.158 -8.591 6.992 1.00 97.94 220 ILE A N 1
ATOM 1707 C CA . ILE A 1 220 ? -5.540 -8.844 7.426 1.00 97.94 220 ILE A CA 1
ATOM 1708 C C . ILE A 1 220 ? -5.777 -10.336 7.717 1.00 97.94 220 ILE A C 1
ATOM 1710 O O . ILE A 1 220 ? -6.236 -10.709 8.799 1.00 97.94 220 ILE A O 1
ATOM 1714 N N . GLU A 1 221 ? -5.432 -11.208 6.771 1.00 97.06 221 GLU A N 1
ATOM 1715 C CA . GLU A 1 221 ? -5.816 -12.624 6.757 1.00 97.06 221 GLU A CA 1
ATOM 1716 C C . GLU A 1 221 ? -4.901 -13.506 7.629 1.00 97.06 221 GLU A C 1
ATOM 1718 O O . GLU A 1 221 ? -5.351 -14.481 8.249 1.00 97.06 221 GLU A O 1
ATOM 1723 N N . TYR A 1 222 ? -3.608 -13.177 7.716 1.00 97.25 222 TYR A N 1
ATOM 1724 C CA . TYR A 1 222 ? -2.638 -13.964 8.489 1.00 97.25 222 TYR A CA 1
ATOM 1725 C C . TYR A 1 222 ? -2.246 -13.332 9.814 1.00 97.25 222 TYR A C 1
ATOM 1727 O O . TYR A 1 222 ? -1.896 -14.065 10.738 1.00 97.25 222 TYR A O 1
ATOM 1735 N N . ASN A 1 223 ? -2.309 -12.006 9.923 1.00 97.25 223 ASN A N 1
ATOM 1736 C CA . ASN A 1 223 ? -1.847 -11.296 11.114 1.00 97.25 223 ASN A CA 1
ATOM 1737 C C . ASN A 1 223 ? -2.989 -10.647 11.910 1.00 97.25 223 ASN A C 1
ATOM 1739 O O . ASN A 1 223 ? -2.730 -10.108 12.981 1.00 97.25 223 ASN A O 1
ATOM 1743 N N . GLY A 1 224 ? -4.237 -10.754 11.438 1.00 97.44 224 GLY A N 1
ATOM 1744 C CA . GLY A 1 224 ? -5.419 -10.296 12.167 1.00 97.44 224 GLY A CA 1
ATOM 1745 C C . GLY A 1 224 ? -5.571 -8.778 12.209 1.00 97.44 224 GLY A C 1
ATOM 1746 O O . GLY A 1 224 ? -6.191 -8.267 13.139 1.00 97.44 224 GLY A O 1
ATOM 1747 N N . LEU A 1 225 ? -4.992 -8.060 11.240 1.00 98.19 225 LEU A N 1
ATOM 1748 C CA . LEU A 1 225 ? -5.240 -6.630 11.087 1.00 98.19 225 LEU A CA 1
ATOM 1749 C C . LEU A 1 225 ? -6.723 -6.408 10.773 1.00 98.19 225 LEU A C 1
ATOM 1751 O O . LEU A 1 225 ? -7.255 -7.006 9.840 1.00 98.19 225 LEU A O 1
ATOM 1755 N N . VAL A 1 226 ? -7.366 -5.536 11.543 1.00 97.75 226 VAL A N 1
ATOM 1756 C CA . VAL A 1 226 ? -8.739 -5.086 11.305 1.00 97.75 226 VAL A CA 1
ATOM 1757 C C . VAL A 1 226 ? -8.681 -3.689 10.700 1.00 97.75 226 VAL A C 1
ATOM 1759 O O . VAL A 1 226 ? -7.933 -2.844 11.186 1.00 97.75 226 VAL A O 1
ATOM 1762 N N . VAL A 1 227 ? -9.452 -3.448 9.645 1.00 97.12 227 VAL A N 1
ATOM 1763 C CA . VAL A 1 227 ? -9.457 -2.184 8.890 1.00 97.12 227 VAL A CA 1
ATOM 1764 C C . VAL A 1 227 ? -10.888 -1.689 8.710 1.00 97.12 227 VAL A C 1
ATOM 1766 O O . VAL A 1 227 ? -11.823 -2.494 8.749 1.00 97.12 227 VAL A O 1
ATOM 1769 N N . ASN A 1 228 ? -11.069 -0.383 8.515 1.00 95.94 228 ASN A N 1
ATOM 1770 C CA . ASN A 1 228 ? -12.371 0.179 8.174 1.00 95.94 228 ASN A CA 1
ATOM 1771 C C . ASN A 1 228 ? -12.664 -0.084 6.692 1.00 95.94 228 ASN A C 1
ATOM 1773 O O . ASN A 1 228 ? -13.320 -1.074 6.372 1.00 95.94 228 ASN A O 1
ATOM 1777 N N . ASN A 1 229 ? -12.108 0.708 5.774 1.00 95.94 229 ASN A N 1
ATOM 1778 C CA . ASN A 1 229 ? -12.230 0.477 4.335 1.00 95.94 229 ASN A CA 1
ATOM 1779 C C . ASN A 1 229 ? -10.917 0.002 3.707 1.00 95.94 229 ASN A C 1
ATOM 1781 O O . ASN A 1 229 ? -9.823 0.368 4.138 1.00 95.94 229 ASN A O 1
ATOM 1785 N N . PHE A 1 230 ? -11.025 -0.784 2.632 1.00 97.19 230 PHE A N 1
ATOM 1786 C CA . PHE A 1 230 ? -9.875 -1.240 1.854 1.00 97.19 230 PHE A CA 1
ATOM 1787 C C . PHE A 1 230 ? -10.050 -0.942 0.357 1.00 97.19 230 PHE A C 1
ATOM 1789 O O . PHE A 1 230 ? -10.786 -1.623 -0.363 1.00 97.19 230 PHE A O 1
ATOM 1796 N N . ALA A 1 231 ? -9.359 0.098 -0.111 1.00 97.12 231 ALA A N 1
ATOM 1797 C CA . ALA A 1 231 ? -9.300 0.500 -1.511 1.00 97.12 231 ALA A CA 1
ATOM 1798 C C . ALA A 1 231 ? -8.115 -0.179 -2.208 1.00 97.12 231 ALA A C 1
ATOM 1800 O O . ALA A 1 231 ? -6.952 0.079 -1.887 1.00 97.12 231 ALA A O 1
ATOM 1801 N N . MET A 1 232 ? -8.416 -1.026 -3.189 1.00 97.56 232 MET A N 1
ATOM 1802 C CA . MET A 1 232 ? -7.425 -1.817 -3.908 1.00 97.56 232 MET A CA 1
ATOM 1803 C C . MET A 1 232 ? -7.201 -1.267 -5.312 1.00 97.56 232 MET A C 1
ATOM 1805 O O . MET A 1 232 ? -8.071 -1.390 -6.172 1.00 97.56 232 MET A O 1
ATOM 1809 N N . ILE A 1 233 ? -6.032 -0.692 -5.579 1.00 96.00 233 ILE A N 1
ATOM 1810 C CA . ILE A 1 233 ? -5.678 -0.154 -6.896 1.00 96.00 233 ILE A CA 1
ATOM 1811 C C . ILE A 1 233 ? -4.817 -1.174 -7.648 1.00 96.00 233 ILE A C 1
ATOM 1813 O O . ILE A 1 233 ? -3.733 -1.541 -7.197 1.00 96.00 233 ILE A O 1
ATOM 1817 N N . ALA A 1 234 ? -5.312 -1.639 -8.794 1.00 95.12 234 ALA A N 1
ATOM 1818 C CA . ALA A 1 234 ? -4.682 -2.627 -9.670 1.00 95.12 234 ALA A CA 1
ATOM 1819 C C . ALA A 1 234 ? -4.103 -3.862 -8.931 1.00 95.12 234 ALA A C 1
ATOM 1821 O O . ALA A 1 234 ? -2.909 -4.148 -9.034 1.00 95.12 234 ALA A O 1
ATOM 1822 N N . PRO A 1 235 ? -4.909 -4.603 -8.148 1.00 96.31 235 PRO A N 1
ATOM 1823 C CA . PRO A 1 235 ? -4.390 -5.690 -7.325 1.00 96.31 235 PRO A CA 1
ATOM 1824 C C . PRO A 1 235 ? -4.048 -6.962 -8.137 1.00 96.31 235 PRO A C 1
ATOM 1826 O O . PRO A 1 235 ? -4.896 -7.440 -8.888 1.00 96.31 235 PRO A O 1
ATOM 1829 N N . PRO A 1 236 ? -2.875 -7.600 -7.938 1.00 95.50 236 PRO A N 1
ATOM 1830 C CA . PRO A 1 236 ? -2.514 -8.900 -8.521 1.00 95.50 236 PRO A CA 1
ATOM 1831 C C . PRO A 1 236 ? -3.138 -10.084 -7.755 1.00 95.50 236 PRO A C 1
ATOM 1833 O O . PRO A 1 236 ? -2.459 -11.059 -7.444 1.00 95.50 236 PRO A O 1
ATOM 1836 N N . ASN A 1 237 ? -4.429 -10.023 -7.412 1.00 94.50 237 ASN A N 1
ATOM 1837 C CA . ASN A 1 237 ? -5.080 -11.031 -6.557 1.00 94.50 237 ASN A CA 1
ATOM 1838 C C . ASN A 1 237 ? -5.074 -12.451 -7.144 1.00 94.50 237 ASN A C 1
ATOM 1840 O O . ASN A 1 237 ? -5.071 -13.426 -6.394 1.00 94.50 237 ASN A O 1
ATOM 1844 N N . SER A 1 238 ? -5.070 -12.562 -8.473 1.00 92.81 238 SER A N 1
ATOM 1845 C CA . SER A 1 238 ? -4.947 -13.831 -9.203 1.00 92.81 238 SER A CA 1
ATOM 1846 C C . SER A 1 238 ? -3.575 -13.978 -9.885 1.00 92.81 238 SER A C 1
ATOM 1848 O O . SER A 1 238 ? -3.415 -14.750 -10.832 1.00 92.81 238 SER A O 1
ATOM 1850 N N . GLY A 1 239 ? -2.588 -13.208 -9.422 1.00 93.00 239 GLY A N 1
ATOM 1851 C CA . GLY A 1 239 ? -1.240 -13.159 -9.970 1.00 93.00 239 GLY A CA 1
ATOM 1852 C C . GLY A 1 239 ? -1.121 -12.384 -11.283 1.00 93.00 239 GLY A C 1
ATOM 1853 O O . GLY A 1 239 ? -2.099 -11.959 -11.900 1.00 93.00 239 GLY A O 1
ATOM 1854 N N . SER A 1 240 ? 0.121 -12.208 -11.721 1.00 93.38 240 SER A N 1
ATOM 1855 C CA . SER A 1 240 ? 0.517 -11.490 -12.927 1.00 93.38 240 SER A CA 1
ATOM 1856 C C . SER A 1 240 ? 1.428 -12.366 -13.778 1.00 93.38 240 SER A C 1
ATOM 1858 O O . SER A 1 240 ? 2.468 -12.832 -13.327 1.00 93.38 240 SER A O 1
ATOM 1860 N N . LYS A 1 241 ? 1.110 -12.527 -15.068 1.00 91.44 241 LYS A N 1
ATOM 1861 C CA . LYS A 1 241 ? 2.005 -13.234 -16.005 1.00 91.44 241 LYS A CA 1
ATOM 1862 C C . LYS A 1 241 ? 3.359 -12.540 -16.184 1.00 91.44 241 LYS A C 1
ATOM 1864 O O . LYS A 1 241 ? 4.292 -13.177 -16.666 1.00 91.44 241 LYS A O 1
ATOM 1869 N N . LEU A 1 242 ? 3.458 -11.249 -15.854 1.00 91.56 242 LEU A N 1
ATOM 1870 C CA . LEU A 1 242 ? 4.721 -10.515 -15.884 1.00 91.56 242 LEU A CA 1
ATOM 1871 C C . LEU A 1 242 ? 5.552 -10.729 -14.613 1.00 91.56 242 LEU A C 1
ATOM 1873 O O . LEU A 1 242 ? 6.749 -10.459 -14.650 1.00 91.56 242 LEU A O 1
ATOM 1877 N N . ALA A 1 243 ? 4.968 -11.257 -13.532 1.00 93.06 243 ALA A N 1
ATOM 1878 C CA . ALA A 1 243 ? 5.673 -11.501 -12.275 1.00 93.06 243 ALA A CA 1
ATOM 1879 C C . ALA A 1 243 ? 6.835 -12.497 -12.408 1.00 93.06 243 ALA A C 1
ATOM 1881 O O . ALA A 1 243 ? 7.825 -12.346 -11.706 1.00 93.06 243 ALA A O 1
ATOM 1882 N N . ARG A 1 244 ? 6.786 -13.404 -13.395 1.00 92.94 244 ARG A N 1
ATOM 1883 C CA . ARG A 1 244 ? 7.904 -14.300 -13.757 1.00 92.94 244 ARG A CA 1
ATOM 1884 C C . ARG A 1 244 ? 9.181 -13.595 -14.213 1.00 92.94 244 ARG A C 1
ATOM 1886 O O . ARG A 1 244 ? 10.233 -14.208 -14.345 1.00 92.94 244 ARG A O 1
ATOM 1893 N N . PHE A 1 245 ? 9.062 -12.318 -14.573 1.00 92.25 245 PHE A N 1
ATOM 1894 C CA . PHE A 1 245 ? 10.190 -11.446 -14.904 1.00 92.25 245 PHE A CA 1
ATOM 1895 C C . PHE A 1 245 ? 10.546 -10.513 -13.738 1.00 92.25 245 PHE A C 1
ATOM 1897 O O . PHE A 1 245 ? 11.448 -9.685 -13.862 1.00 92.25 245 PHE A O 1
ATOM 1904 N N . GLY A 1 246 ? 9.809 -10.608 -12.631 1.00 91.19 246 GLY A N 1
ATOM 1905 C CA . GLY A 1 246 ? 10.115 -9.946 -11.378 1.00 91.19 246 GLY A CA 1
ATOM 1906 C C . GLY A 1 246 ? 11.321 -10.592 -10.704 1.00 91.19 246 GLY A C 1
ATOM 1907 O O . GLY A 1 246 ? 11.585 -11.781 -10.832 1.00 91.19 246 GLY A O 1
ATOM 1908 N N . GLU A 1 247 ? 12.070 -9.775 -9.985 1.00 93.25 247 GLU A N 1
ATOM 1909 C CA . GLU A 1 247 ? 13.174 -10.194 -9.131 1.00 93.25 247 GLU A CA 1
ATOM 1910 C C . GLU A 1 247 ? 12.680 -10.569 -7.731 1.00 93.25 247 GLU A C 1
ATOM 1912 O O . GLU A 1 247 ? 11.851 -9.861 -7.145 1.00 93.25 247 GLU A O 1
ATOM 1917 N N . GLY A 1 248 ? 13.297 -11.614 -7.176 1.00 96.00 248 GLY A N 1
ATOM 1918 C CA . GLY A 1 248 ? 13.136 -12.047 -5.792 1.00 96.00 248 GLY A CA 1
ATOM 1919 C C . GLY A 1 248 ? 11.832 -12.790 -5.511 1.00 96.00 248 GLY A C 1
ATOM 1920 O O . GLY A 1 248 ? 11.018 -13.039 -6.395 1.00 96.00 248 GLY A O 1
ATOM 1921 N N . GLU A 1 249 ? 11.630 -13.104 -4.233 1.00 96.88 249 GLU A N 1
ATOM 1922 C CA . GLU A 1 249 ? 10.466 -13.846 -3.732 1.00 96.88 249 GLU A CA 1
ATOM 1923 C C . GLU A 1 249 ? 9.129 -13.148 -4.044 1.00 96.88 249 GLU A C 1
ATOM 1925 O O . GLU A 1 249 ? 8.085 -13.793 -4.075 1.00 96.88 249 GLU A O 1
ATOM 1930 N N . ALA A 1 250 ? 9.140 -11.828 -4.252 1.00 96.50 250 ALA A N 1
ATOM 1931 C CA . ALA A 1 250 ? 7.968 -11.065 -4.669 1.00 96.50 250 ALA A CA 1
ATOM 1932 C C . ALA A 1 250 ? 7.449 -11.486 -6.055 1.00 96.50 250 ALA A C 1
ATOM 1934 O O . ALA A 1 250 ? 6.235 -11.584 -6.243 1.00 96.50 250 ALA A O 1
ATOM 1935 N N . GLY A 1 251 ? 8.353 -11.729 -7.012 1.00 95.88 251 GLY A N 1
ATOM 1936 C CA . GLY A 1 251 ? 8.004 -12.202 -8.353 1.00 95.88 251 GLY A CA 1
ATOM 1937 C C . GLY A 1 251 ? 7.343 -13.573 -8.285 1.00 95.88 251 GLY A C 1
ATOM 1938 O O . GLY A 1 251 ? 6.200 -13.714 -8.715 1.00 95.88 251 GLY A O 1
ATOM 1939 N N . ASP A 1 252 ? 8.010 -14.521 -7.623 1.00 96.56 252 ASP A N 1
ATOM 1940 C CA . ASP A 1 252 ? 7.516 -15.888 -7.410 1.00 96.56 252 ASP A CA 1
ATOM 1941 C C . ASP A 1 252 ? 6.139 -15.898 -6.728 1.00 96.56 252 ASP A C 1
ATOM 1943 O O . ASP A 1 252 ? 5.221 -16.593 -7.162 1.00 96.56 252 ASP A O 1
ATOM 1947 N N . TYR A 1 253 ? 5.957 -15.067 -5.693 1.00 96.56 253 TYR A N 1
ATOM 1948 C CA . TYR A 1 253 ? 4.675 -14.933 -5.000 1.00 96.56 253 TYR A CA 1
ATOM 1949 C C . TYR A 1 253 ? 3.579 -14.452 -5.946 1.00 96.56 253 TYR A C 1
ATOM 1951 O O . TYR A 1 253 ? 2.457 -14.941 -5.887 1.00 96.56 253 TYR A O 1
ATOM 1959 N N . MET A 1 254 ? 3.871 -13.477 -6.804 1.00 96.19 254 MET A N 1
ATOM 1960 C CA . MET A 1 254 ? 2.884 -12.882 -7.703 1.00 96.19 254 MET A CA 1
ATOM 1961 C C . MET A 1 254 ? 2.658 -13.689 -8.987 1.00 96.19 254 MET A C 1
ATOM 1963 O O . MET A 1 254 ? 1.830 -13.278 -9.804 1.00 96.19 254 MET A O 1
ATOM 1967 N N . GLU A 1 255 ? 3.345 -14.812 -9.203 1.00 95.69 255 GLU A N 1
ATOM 1968 C CA . GLU A 1 255 ? 3.073 -15.669 -10.355 1.00 95.69 255 GLU A CA 1
ATOM 1969 C C . GLU A 1 255 ? 1.672 -16.304 -10.274 1.00 95.69 255 GLU A C 1
ATOM 1971 O O . GLU A 1 255 ? 1.219 -16.702 -9.199 1.00 95.69 255 GLU A O 1
ATOM 1976 N N . PRO A 1 256 ? 0.947 -16.439 -11.400 1.00 94.56 256 PRO A N 1
ATOM 1977 C CA . PRO A 1 256 ? -0.337 -17.125 -11.404 1.00 94.56 256 PRO A CA 1
ATOM 1978 C C . PRO A 1 256 ? -0.194 -18.566 -10.903 1.00 94.56 256 PRO A C 1
ATOM 1980 O O . PRO A 1 256 ? 0.643 -19.315 -11.404 1.00 94.56 256 PRO A O 1
ATOM 1983 N N . ASN A 1 257 ? -1.071 -18.967 -9.981 1.00 94.00 257 ASN A N 1
ATOM 1984 C CA . ASN A 1 257 ? -1.040 -20.273 -9.306 1.00 94.00 257 ASN A CA 1
ATOM 1985 C C . ASN A 1 257 ? 0.217 -20.511 -8.449 1.00 94.00 257 ASN A C 1
ATOM 1987 O O . ASN A 1 257 ? 0.579 -21.659 -8.189 1.00 94.00 257 ASN A O 1
ATOM 1991 N N . SER A 1 258 ? 0.899 -19.452 -7.998 1.00 96.19 258 SER A N 1
ATOM 1992 C CA . SER A 1 258 ? 1.879 -19.604 -6.925 1.00 96.19 258 SER A CA 1
ATOM 1993 C C . SER A 1 258 ? 1.194 -20.207 -5.697 1.00 96.19 258 SER A C 1
ATOM 1995 O O . SER A 1 258 ? 0.029 -19.914 -5.398 1.00 96.19 258 SER A O 1
ATOM 1997 N N . LYS A 1 259 ? 1.922 -21.047 -4.957 1.00 97.06 259 LYS A N 1
ATOM 1998 C CA . LYS A 1 259 ? 1.398 -21.681 -3.743 1.00 97.06 259 LYS A CA 1
ATOM 1999 C C . LYS A 1 259 ? 0.901 -20.631 -2.750 1.00 97.06 259 LYS A C 1
ATOM 2001 O O . LYS A 1 259 ? -0.098 -20.835 -2.068 1.00 97.06 259 LYS A O 1
ATOM 2006 N N . GLU A 1 260 ? 1.598 -19.507 -2.668 1.00 96.12 260 GLU A N 1
ATOM 2007 C CA . GLU A 1 260 ? 1.283 -18.407 -1.778 1.00 96.12 260 GLU A CA 1
ATOM 2008 C C . GLU A 1 260 ? -0.023 -17.699 -2.150 1.00 96.12 260 GLU A C 1
ATOM 2010 O O . GLU A 1 260 ? -0.819 -17.418 -1.252 1.00 96.12 260 GLU A O 1
ATOM 2015 N N . LEU A 1 261 ? -0.278 -17.442 -3.439 1.00 94.50 261 LEU A N 1
ATOM 2016 C CA . LEU A 1 261 ? -1.554 -16.876 -3.885 1.00 94.50 261 LEU A CA 1
ATOM 2017 C C . LEU A 1 261 ? -2.695 -17.879 -3.760 1.00 94.50 261 LEU A C 1
ATOM 2019 O O . LEU A 1 261 ? -3.793 -17.493 -3.361 1.00 94.50 261 LEU A O 1
ATOM 2023 N N . GLU A 1 262 ? -2.454 -19.156 -4.061 1.00 95.19 262 GLU A N 1
ATOM 2024 C CA . GLU A 1 262 ? -3.434 -20.213 -3.809 1.00 95.19 262 GLU A CA 1
ATOM 2025 C C . GLU A 1 262 ? -3.792 -20.275 -2.324 1.00 95.19 262 GLU A C 1
ATOM 2027 O O . GLU A 1 262 ? -4.971 -20.306 -1.978 1.00 95.19 262 GLU A O 1
ATOM 2032 N N . ASP A 1 263 ? -2.793 -20.233 -1.438 1.00 95.94 263 ASP A N 1
ATOM 2033 C CA . ASP A 1 263 ? -2.994 -20.192 0.006 1.00 95.94 263 ASP A CA 1
ATOM 2034 C C . ASP A 1 263 ? -3.782 -18.944 0.425 1.00 95.94 263 ASP A C 1
ATOM 2036 O O . ASP A 1 263 ? -4.754 -19.080 1.170 1.00 95.94 263 ASP A O 1
ATOM 2040 N N . LEU A 1 264 ? -3.423 -17.755 -0.073 1.00 93.62 264 LEU A N 1
ATOM 2041 C CA . LEU A 1 264 ? -4.117 -16.494 0.225 1.00 93.62 264 LEU A CA 1
ATOM 2042 C C . LEU A 1 264 ? -5.576 -16.512 -0.262 1.00 93.62 264 LEU A C 1
ATOM 2044 O O . LEU A 1 264 ? -6.458 -15.977 0.395 1.00 93.62 264 LEU A O 1
ATOM 2048 N N . ASN A 1 265 ? -5.867 -17.188 -1.372 1.00 94.44 265 ASN A N 1
ATOM 2049 C CA . ASN A 1 265 ? -7.214 -17.273 -1.939 1.00 94.44 265 ASN A CA 1
ATOM 2050 C C . ASN A 1 265 ? -8.046 -18.462 -1.421 1.00 94.44 265 ASN A C 1
ATOM 2052 O O . ASN A 1 265 ? -9.142 -18.698 -1.921 1.00 94.44 265 ASN A O 1
ATOM 2056 N N . LYS A 1 266 ? -7.578 -19.212 -0.413 1.00 94.94 266 LYS A N 1
ATOM 2057 C CA . LYS A 1 266 ? -8.397 -20.253 0.240 1.00 94.94 266 LYS A CA 1
ATOM 2058 C C . LYS A 1 266 ? -9.579 -19.637 0.987 1.00 94.94 266 LYS A C 1
ATOM 2060 O O . LYS A 1 266 ? -9.391 -18.685 1.741 1.00 94.94 266 LYS A O 1
ATOM 2065 N N . ASP A 1 267 ? -10.743 -20.286 0.928 1.00 90.56 267 ASP A N 1
ATOM 2066 C CA . ASP A 1 267 ? -11.994 -19.854 1.583 1.00 90.56 267 ASP A CA 1
ATOM 2067 C C . ASP A 1 267 ? -11.813 -19.414 3.042 1.00 90.56 267 ASP A C 1
ATOM 2069 O O . ASP A 1 267 ? -12.331 -18.386 3.468 1.00 90.56 267 ASP A O 1
ATOM 2073 N N . LYS A 1 268 ? -11.015 -20.158 3.821 1.00 94.06 268 LYS A N 1
ATOM 2074 C CA . LYS A 1 268 ? -10.743 -19.834 5.233 1.00 94.06 268 LYS A CA 1
ATOM 2075 C C . LYS A 1 268 ? -10.076 -18.469 5.435 1.00 94.06 268 LYS A C 1
ATOM 2077 O O . LYS A 1 268 ? -10.188 -17.898 6.514 1.00 94.06 268 LYS A O 1
ATOM 2082 N N . ASN A 1 269 ? -9.310 -18.000 4.456 1.00 93.81 269 ASN A N 1
ATOM 2083 C CA . ASN A 1 269 ? -8.613 -16.724 4.505 1.00 93.81 269 ASN A CA 1
ATOM 2084 C C . ASN A 1 269 ? -9.495 -15.614 3.924 1.00 93.81 269 ASN A C 1
ATOM 2086 O O . ASN A 1 269 ? -9.589 -14.554 4.535 1.00 93.81 269 ASN A O 1
ATOM 2090 N N . LEU A 1 270 ? -10.266 -15.904 2.870 1.00 92.88 270 LEU A N 1
ATOM 2091 C CA . LEU A 1 270 ? -11.306 -15.000 2.364 1.00 92.88 270 LEU A CA 1
ATOM 2092 C C . LEU A 1 270 ? -12.342 -14.658 3.446 1.00 92.88 270 LEU A C 1
ATOM 2094 O O . LEU A 1 270 ? -12.654 -13.490 3.652 1.00 92.88 270 LEU A O 1
ATOM 2098 N N . ALA A 1 271 ? -12.771 -15.646 4.237 1.00 93.75 271 ALA A N 1
ATOM 2099 C CA . ALA A 1 271 ? -13.664 -15.424 5.376 1.00 93.75 271 ALA A CA 1
ATOM 2100 C C . ALA A 1 271 ? -13.060 -14.482 6.436 1.00 93.75 271 ALA A C 1
ATOM 2102 O O . ALA A 1 271 ? -13.780 -13.731 7.091 1.00 93.75 271 ALA A O 1
ATOM 2103 N N . LYS A 1 272 ? -11.731 -14.491 6.615 1.00 96.25 272 LYS A N 1
ATOM 2104 C CA . LYS A 1 272 ? -11.058 -13.536 7.509 1.00 96.25 272 LYS A CA 1
ATOM 2105 C C . LYS A 1 272 ? -10.983 -12.149 6.896 1.00 96.25 272 LYS A C 1
ATOM 2107 O O . LYS A 1 272 ? -11.153 -11.185 7.632 1.00 96.25 272 LYS A O 1
ATOM 2112 N N . LEU A 1 273 ? -10.728 -12.045 5.590 1.00 95.69 273 LEU A N 1
ATOM 2113 C CA . LEU A 1 273 ? -10.762 -10.769 4.879 1.00 95.69 273 LEU A CA 1
ATOM 2114 C C . LEU A 1 273 ? -12.135 -10.108 5.055 1.00 95.69 273 LEU A C 1
ATOM 2116 O O . LEU A 1 273 ? -12.203 -8.962 5.485 1.00 95.69 273 LEU A O 1
ATOM 2120 N N . GLU A 1 274 ? -13.217 -10.858 4.837 1.00 94.44 274 GLU A N 1
ATOM 2121 C CA . GLU A 1 274 ? -14.589 -10.385 5.059 1.00 94.44 274 GLU A CA 1
ATOM 2122 C C . GLU A 1 274 ? -14.863 -10.012 6.524 1.00 94.44 274 GLU A C 1
ATOM 2124 O O . GLU A 1 274 ? -15.474 -8.983 6.793 1.00 94.44 274 GLU A O 1
ATOM 2129 N N . ALA A 1 275 ? -14.394 -10.805 7.492 1.00 96.38 275 ALA A N 1
ATOM 2130 C CA . ALA A 1 275 ? -14.635 -10.531 8.913 1.00 96.38 275 ALA A CA 1
ATOM 2131 C C . ALA A 1 275 ? -13.841 -9.325 9.461 1.00 96.38 275 ALA A C 1
ATOM 2133 O O . ALA A 1 275 ? -14.277 -8.659 10.416 1.00 96.38 275 ALA A O 1
ATOM 2134 N N . ASN A 1 276 ? -12.660 -9.062 8.896 1.00 97.25 276 ASN A N 1
ATOM 2135 C CA . ASN A 1 276 ? -11.712 -8.067 9.396 1.00 97.25 276 ASN A CA 1
ATOM 2136 C C . ASN A 1 276 ? -11.757 -6.731 8.638 1.00 97.25 276 ASN A C 1
ATOM 2138 O O . ASN A 1 276 ? -11.192 -5.760 9.137 1.00 97.25 276 ASN A O 1
ATOM 2142 N N . VAL A 1 277 ? -12.448 -6.639 7.500 1.00 96.75 277 VAL A N 1
ATOM 2143 C CA . VAL A 1 277 ? -12.795 -5.355 6.868 1.00 96.75 277 VAL A CA 1
ATOM 2144 C C . VAL A 1 277 ? -14.184 -4.938 7.355 1.00 96.75 277 VAL A C 1
ATOM 2146 O O . VAL A 1 277 ? -15.175 -5.580 7.021 1.00 96.75 277 VAL A O 1
ATOM 2149 N N . LYS A 1 278 ? -14.268 -3.895 8.190 1.00 96.38 278 LYS A N 1
ATOM 2150 C CA . LYS A 1 278 ? -15.531 -3.471 8.830 1.00 96.38 278 LYS A CA 1
ATOM 2151 C C . LYS A 1 278 ? -16.453 -2.690 7.901 1.00 96.38 278 LYS A C 1
ATOM 2153 O O . LYS A 1 278 ? -17.670 -2.829 7.996 1.00 96.38 278 LYS A O 1
ATOM 2158 N N . GLY A 1 279 ? -15.863 -1.876 7.038 1.00 94.62 279 GLY A N 1
ATOM 2159 C CA . GLY A 1 279 ? -16.530 -1.105 6.006 1.00 94.62 279 GLY A CA 1
ATOM 2160 C C . GLY A 1 279 ? -16.600 -1.893 4.705 1.00 94.62 279 GLY A C 1
ATOM 2161 O O . GLY A 1 279 ? -17.183 -2.974 4.637 1.00 94.62 279 GLY A O 1
ATOM 2162 N N . LYS A 1 280 ? -16.039 -1.329 3.635 1.00 95.38 280 LYS A N 1
ATOM 2163 C CA . LYS A 1 280 ? -16.131 -1.901 2.286 1.00 95.38 280 LYS A CA 1
ATOM 2164 C C . LYS A 1 280 ? -14.762 -2.268 1.721 1.00 95.38 280 LYS A C 1
ATOM 2166 O O . LYS A 1 280 ?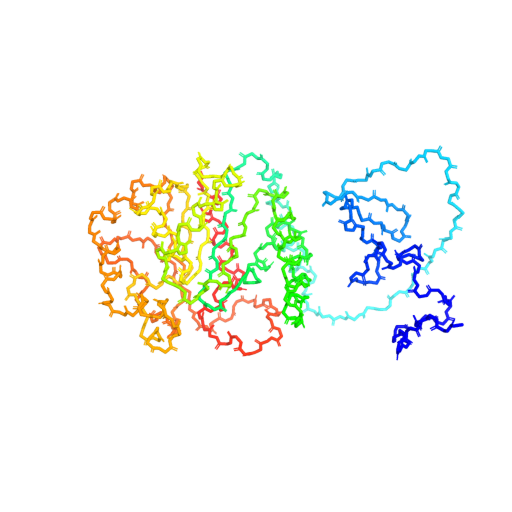 -13.736 -1.708 2.104 1.00 95.38 280 LYS A O 1
ATOM 2171 N N . ILE A 1 281 ? -14.776 -3.171 0.743 1.00 95.88 281 ILE A N 1
ATOM 2172 C CA . ILE A 1 281 ? -13.656 -3.433 -0.168 1.00 95.88 281 ILE A CA 1
ATOM 2173 C C . ILE A 1 281 ? -14.074 -2.951 -1.558 1.00 95.88 281 ILE A C 1
ATOM 2175 O O . ILE A 1 281 ? -15.179 -3.256 -2.009 1.00 95.88 281 ILE A O 1
ATOM 2179 N N . GLN A 1 282 ? -13.204 -2.212 -2.243 1.00 95.62 282 GLN A N 1
ATOM 2180 C CA . GLN A 1 282 ? -13.449 -1.746 -3.609 1.00 95.62 282 GLN A CA 1
ATOM 2181 C C . GLN A 1 282 ? -12.180 -1.892 -4.441 1.00 95.62 282 GLN A C 1
ATOM 2183 O O . GLN A 1 282 ? -11.114 -1.418 -4.051 1.00 95.62 282 GLN A O 1
ATOM 2188 N N . ILE A 1 283 ? -12.312 -2.511 -5.615 1.00 94.75 283 ILE A N 1
ATOM 2189 C CA . ILE A 1 283 ? -11.218 -2.618 -6.583 1.00 94.75 283 ILE A CA 1
ATOM 2190 C C . ILE A 1 283 ? -11.331 -1.482 -7.602 1.00 94.75 283 ILE A C 1
ATOM 2192 O O . ILE A 1 283 ? -12.413 -1.212 -8.134 1.00 94.75 283 ILE A O 1
ATOM 2196 N N . PHE A 1 284 ? -10.200 -0.847 -7.888 1.00 93.19 284 PHE A N 1
ATOM 2197 C CA . PHE A 1 284 ? -9.993 0.158 -8.923 1.00 93.19 284 PHE A CA 1
ATOM 2198 C C . PHE A 1 284 ? -8.944 -0.385 -9.893 1.00 93.19 284 PHE A C 1
ATOM 2200 O O . PHE A 1 284 ? -7.792 -0.577 -9.516 1.00 93.19 284 PHE A O 1
ATOM 2207 N N . THR A 1 285 ? -9.321 -0.681 -11.133 1.00 91.50 285 THR A N 1
ATOM 2208 C CA . THR A 1 285 ? -8.414 -1.295 -12.120 1.00 91.50 285 THR A CA 1
ATOM 2209 C C . THR A 1 285 ? -8.589 -0.678 -13.502 1.00 91.50 285 THR A C 1
ATOM 2211 O O . THR A 1 285 ? -9.610 -0.054 -13.778 1.00 91.50 285 THR A O 1
ATOM 2214 N N . ALA A 1 286 ? -7.605 -0.831 -14.382 1.00 86.00 286 ALA A N 1
ATOM 2215 C CA . ALA A 1 286 ? -7.668 -0.319 -15.743 1.00 86.00 286 ALA A CA 1
ATOM 2216 C C . ALA A 1 286 ? -7.867 -1.467 -16.736 1.00 86.00 286 ALA A C 1
ATOM 2218 O O . ALA A 1 286 ? -7.189 -2.494 -16.679 1.00 86.00 286 ALA A O 1
ATOM 2219 N N . LEU A 1 287 ? -8.771 -1.278 -17.693 1.00 79.25 287 LEU A N 1
ATOM 2220 C CA . LEU A 1 287 ? -8.864 -2.146 -18.855 1.00 79.25 287 LEU A CA 1
ATOM 2221 C C . LEU A 1 287 ? -7.558 -2.032 -19.646 1.00 79.25 287 LEU A C 1
ATOM 2223 O O . LEU A 1 287 ? -7.145 -0.931 -20.009 1.00 79.25 287 LEU A O 1
ATOM 2227 N N . GLY A 1 288 ? -6.913 -3.163 -19.920 1.00 80.00 288 GLY A N 1
ATOM 2228 C CA . GLY A 1 288 ? -5.603 -3.166 -20.570 1.00 80.00 288 GLY A CA 1
ATOM 2229 C C . GLY A 1 288 ? -4.447 -2.840 -19.623 1.00 80.00 288 GLY A C 1
ATOM 2230 O O . GLY A 1 288 ? -3.382 -2.434 -20.087 1.00 80.00 288 GLY A O 1
ATOM 2231 N N . ASP A 1 289 ? -4.624 -3.009 -18.310 1.00 83.69 289 ASP A N 1
ATOM 2232 C CA . ASP A 1 289 ? -3.497 -3.143 -17.390 1.00 83.69 289 ASP A CA 1
ATOM 2233 C C . ASP A 1 289 ? -2.606 -4.306 -17.850 1.00 83.69 289 ASP A C 1
ATOM 2235 O O . ASP A 1 289 ? -2.975 -5.472 -17.739 1.00 83.69 289 ASP A O 1
ATOM 2239 N N . ILE A 1 290 ? -1.444 -4.001 -18.426 1.00 83.81 290 ILE A N 1
ATOM 2240 C CA . ILE A 1 290 ? -0.552 -5.029 -18.979 1.00 83.81 290 ILE A CA 1
ATOM 2241 C C . ILE A 1 290 ? 0.166 -5.825 -17.891 1.00 83.81 290 ILE A C 1
ATOM 2243 O O . ILE A 1 290 ? 0.612 -6.942 -18.153 1.00 83.81 290 ILE A O 1
ATOM 2247 N N . ALA A 1 291 ? 0.293 -5.256 -16.688 1.00 84.75 291 ALA A N 1
ATOM 2248 C CA . ALA A 1 291 ? 0.954 -5.920 -15.581 1.00 84.75 291 ALA A CA 1
ATOM 2249 C C . ALA A 1 291 ? 0.033 -6.983 -15.001 1.00 84.75 291 ALA A C 1
ATOM 2251 O O . ALA A 1 291 ? 0.442 -8.129 -14.855 1.00 84.75 291 ALA A O 1
ATOM 2252 N N . ILE A 1 292 ? -1.224 -6.644 -14.737 1.00 84.62 292 ILE A N 1
ATOM 2253 C CA . ILE A 1 292 ? -2.170 -7.569 -14.100 1.00 84.62 292 ILE A CA 1
ATOM 2254 C C . ILE A 1 292 ? -2.974 -8.370 -15.132 1.00 84.62 292 ILE A C 1
ATOM 2256 O O . ILE A 1 292 ? -3.401 -9.493 -14.870 1.00 84.62 292 ILE A O 1
ATOM 2260 N N . GLY A 1 293 ? -3.171 -7.836 -16.336 1.00 83.25 293 GLY A N 1
ATOM 2261 C CA . GLY A 1 293 ? -4.141 -8.364 -17.290 1.00 83.25 293 GLY A CA 1
ATOM 2262 C C . GLY A 1 293 ? -5.566 -8.256 -16.739 1.00 83.25 293 GLY A C 1
ATOM 2263 O O . GLY A 1 293 ? -5.907 -7.324 -16.017 1.00 83.25 293 GLY A O 1
ATOM 2264 N N . ASN A 1 294 ? -6.403 -9.253 -17.033 1.00 77.75 294 ASN A N 1
ATOM 2265 C CA . ASN A 1 294 ? -7.780 -9.327 -16.522 1.00 77.75 294 ASN A CA 1
ATOM 2266 C C . ASN A 1 294 ? -7.881 -10.034 -15.150 1.00 77.75 294 ASN A C 1
ATOM 2268 O O . ASN A 1 294 ? -8.967 -10.425 -14.733 1.00 77.75 294 ASN A O 1
ATOM 2272 N N . ASN A 1 295 ? -6.755 -10.217 -14.451 1.00 76.38 295 ASN A N 1
ATOM 2273 C CA . ASN A 1 295 ? -6.627 -11.061 -13.256 1.00 76.38 295 ASN A CA 1
ATOM 2274 C C . ASN A 1 295 ? -6.670 -10.264 -11.936 1.00 76.38 295 ASN A C 1
ATOM 2276 O O . ASN A 1 295 ? -5.947 -10.561 -10.985 1.00 76.38 295 ASN A O 1
ATOM 2280 N N . TYR A 1 296 ? -7.516 -9.237 -11.872 1.00 80.50 296 TYR A N 1
ATOM 2281 C CA . TYR A 1 296 ? -7.613 -8.345 -10.709 1.00 80.50 296 TYR A CA 1
ATOM 2282 C C . TYR A 1 296 ? -8.600 -8.825 -9.630 1.00 80.50 296 TYR A C 1
ATOM 2284 O O . TYR A 1 296 ? -8.501 -8.419 -8.470 1.00 80.50 296 TYR A O 1
ATOM 2292 N N . ASN A 1 297 ? -9.543 -9.702 -9.982 1.00 84.00 297 ASN A N 1
ATOM 2293 C CA . ASN A 1 297 ? -10.531 -10.222 -9.036 1.00 84.00 297 ASN A CA 1
ATOM 2294 C C . ASN A 1 297 ? -9.892 -11.161 -8.003 1.00 84.00 297 ASN A C 1
ATOM 2296 O O . ASN A 1 297 ? -8.920 -11.863 -8.298 1.00 84.00 297 ASN A O 1
ATOM 2300 N N . ILE A 1 298 ? -10.478 -11.195 -6.803 1.00 84.31 298 ILE A N 1
ATOM 2301 C CA . ILE A 1 298 ? -10.215 -12.238 -5.807 1.00 84.31 298 ILE A CA 1
ATOM 2302 C C . ILE A 1 298 ? -11.092 -13.446 -6.167 1.00 84.31 298 ILE A C 1
ATOM 2304 O O . ILE A 1 298 ? -12.319 -13.304 -6.175 1.00 84.31 298 ILE A O 1
ATOM 2308 N N . PRO A 1 299 ? -10.514 -14.615 -6.499 1.00 84.75 299 PRO A N 1
ATOM 2309 C CA . PRO A 1 299 ? -11.298 -15.809 -6.796 1.00 84.75 299 PRO A CA 1
ATOM 2310 C C . PRO A 1 299 ? -12.264 -16.132 -5.651 1.00 84.75 299 PRO A C 1
ATOM 2312 O O . PRO A 1 299 ? -11.870 -16.123 -4.491 1.00 84.75 299 PRO A O 1
ATOM 2315 N N . GLY A 1 300 ? -13.531 -16.393 -5.976 1.00 79.94 300 GLY A N 1
ATOM 2316 C CA . GLY A 1 300 ? -14.558 -16.732 -4.986 1.00 79.94 300 GLY A CA 1
ATOM 2317 C C . GLY A 1 300 ? -15.255 -15.543 -4.312 1.00 79.94 300 GLY A C 1
ATOM 2318 O O . GLY A 1 300 ? -16.266 -15.762 -3.652 1.00 79.94 300 GLY A O 1
ATOM 2319 N N . MET A 1 301 ? -14.806 -14.298 -4.520 1.00 83.19 301 MET A N 1
ATOM 2320 C CA . MET A 1 301 ? -15.467 -13.107 -3.964 1.00 83.19 301 MET A CA 1
ATOM 2321 C C . MET A 1 301 ? -16.125 -12.248 -5.048 1.00 83.19 301 MET A C 1
ATOM 2323 O O . MET A 1 301 ? -15.542 -11.984 -6.100 1.00 83.19 301 MET A O 1
ATOM 2327 N N . ASN A 1 302 ? -17.327 -11.742 -4.764 1.00 86.19 302 ASN A N 1
ATOM 2328 C CA . ASN A 1 302 ? -18.000 -10.750 -5.605 1.00 86.19 302 ASN A CA 1
ATOM 2329 C C . ASN A 1 302 ? -17.698 -9.332 -5.097 1.00 86.19 302 ASN A C 1
ATOM 2331 O O . ASN A 1 302 ? -18.504 -8.732 -4.385 1.00 86.19 302 ASN A O 1
ATOM 2335 N N . ILE A 1 303 ? -16.511 -8.818 -5.424 1.00 83.25 303 ILE A N 1
ATOM 2336 C CA . ILE A 1 303 ? -16.070 -7.487 -4.986 1.00 83.25 303 ILE A CA 1
ATOM 2337 C C . ILE A 1 303 ? -16.450 -6.446 -6.044 1.00 83.25 303 ILE A C 1
ATOM 2339 O O . ILE A 1 303 ? -16.084 -6.611 -7.216 1.00 83.25 303 ILE A O 1
ATOM 2343 N N . PRO A 1 304 ? -17.126 -5.345 -5.658 1.00 81.12 304 PRO A N 1
ATOM 2344 C CA . PRO A 1 304 ? -17.351 -4.224 -6.556 1.00 81.12 304 PRO A CA 1
ATOM 2345 C C . PRO A 1 304 ? -16.038 -3.786 -7.209 1.00 81.12 304 PRO A C 1
ATOM 2347 O O . PRO A 1 304 ? -15.048 -3.503 -6.532 1.00 81.12 304 PRO A O 1
ATOM 2350 N N . THR A 1 305 ? -16.032 -3.726 -8.539 1.00 85.62 305 THR A N 1
ATOM 2351 C CA . THR A 1 305 ? -14.848 -3.358 -9.318 1.00 85.62 305 THR A CA 1
ATOM 2352 C C . THR A 1 305 ? -15.181 -2.210 -10.254 1.00 85.62 305 THR A C 1
ATOM 2354 O O . THR A 1 305 ? -16.064 -2.321 -11.102 1.00 85.62 305 THR A O 1
ATOM 2357 N N . LYS A 1 306 ? -14.455 -1.102 -10.105 1.00 81.88 306 LYS A N 1
ATOM 2358 C CA . LYS A 1 306 ? -14.480 0.023 -11.036 1.00 81.88 306 LYS A CA 1
ATOM 2359 C C . LYS A 1 306 ? -13.362 -0.167 -12.052 1.00 81.88 306 LYS A C 1
ATOM 2361 O O . LYS A 1 306 ? -12.189 -0.235 -11.683 1.00 81.88 306 LYS A O 1
ATOM 2366 N N . ILE A 1 307 ? -13.746 -0.274 -13.321 1.00 79.69 307 ILE A N 1
ATOM 2367 C CA . ILE A 1 307 ? -12.832 -0.478 -14.445 1.00 79.69 307 ILE A CA 1
ATOM 2368 C C . ILE A 1 307 ? -12.717 0.833 -15.224 1.00 79.69 307 ILE A C 1
ATOM 2370 O O . ILE A 1 307 ? -13.722 1.367 -15.688 1.00 79.69 307 ILE A O 1
ATOM 2374 N N . TYR A 1 308 ? -11.495 1.328 -15.392 1.00 77.56 308 TYR A N 1
ATOM 2375 C CA . TYR A 1 308 ? -11.186 2.531 -16.163 1.00 77.56 308 TYR A CA 1
ATOM 2376 C C . TYR A 1 308 ? -10.655 2.149 -17.546 1.00 77.56 308 TYR A C 1
ATOM 2378 O O . TYR A 1 308 ? -9.788 1.289 -17.663 1.00 77.56 308 TYR A O 1
ATOM 2386 N N . GLU A 1 309 ? -11.144 2.774 -18.615 1.00 69.81 309 GLU A N 1
ATOM 2387 C CA . GLU A 1 309 ? -10.619 2.518 -19.961 1.00 69.81 309 GLU A CA 1
ATOM 2388 C C . GLU A 1 309 ? -9.235 3.163 -20.137 1.00 69.81 309 GLU A C 1
ATOM 2390 O O . GLU A 1 309 ? -9.093 4.386 -20.061 1.00 69.81 309 GLU A O 1
ATOM 2395 N N . ALA A 1 310 ? -8.206 2.361 -20.428 1.00 57.66 310 ALA A N 1
ATOM 2396 C CA . ALA A 1 310 ? -6.914 2.901 -20.830 1.00 57.66 310 ALA A CA 1
ATOM 2397 C C . ALA A 1 310 ? -7.044 3.660 -22.165 1.00 57.66 310 ALA A C 1
ATOM 2399 O O . ALA A 1 310 ? -7.403 3.083 -23.189 1.00 57.66 310 ALA A O 1
ATOM 2400 N N . GLY A 1 311 ? -6.723 4.958 -22.172 1.00 49.78 311 GLY A N 1
ATOM 2401 C CA . GLY A 1 311 ? -6.515 5.731 -23.405 1.00 49.78 311 GLY A CA 1
ATOM 2402 C C . GLY A 1 311 ? -7.599 6.744 -23.793 1.00 49.78 311 GLY A C 1
ATOM 2403 O O . GLY A 1 311 ? -7.326 7.590 -24.646 1.00 49.78 311 GLY A O 1
ATOM 2404 N N . LYS A 1 312 ? -8.777 6.770 -23.155 1.00 47.97 312 LYS A N 1
ATOM 2405 C CA . LYS A 1 312 ? -9.682 7.929 -23.278 1.00 47.97 312 LYS A CA 1
ATOM 2406 C C . LYS A 1 312 ? -9.225 8.988 -22.293 1.00 47.97 312 LYS A C 1
ATOM 2408 O O . LYS A 1 312 ? -9.490 8.839 -21.117 1.00 47.97 312 LYS A O 1
ATOM 2413 N N . LYS A 1 313 ? -8.504 10.012 -22.758 1.00 44.22 313 LYS A N 1
ATOM 2414 C CA . LYS A 1 313 ? -7.996 11.124 -21.936 1.00 44.22 313 LYS A CA 1
ATOM 2415 C C . LYS A 1 313 ? -9.149 12.003 -21.415 1.00 44.22 313 LYS A C 1
ATOM 2417 O O . LYS A 1 313 ? -9.692 12.756 -22.222 1.00 44.22 313 LYS A O 1
ATOM 2422 N N . PRO A 1 314 ? -9.475 12.037 -20.111 1.00 36.09 314 PRO A N 1
ATOM 2423 C CA . PRO A 1 314 ? -10.318 13.080 -19.552 1.00 36.09 314 PRO A CA 1
ATOM 2424 C C . PRO A 1 314 ? -9.422 13.938 -18.646 1.00 36.09 314 PRO A C 1
ATOM 2426 O O . PRO A 1 314 ? -9.140 13.570 -17.512 1.00 36.09 314 PRO A O 1
ATOM 2429 N N . GLY A 1 315 ? -8.902 15.048 -19.179 1.00 43.59 315 GLY A N 1
ATOM 2430 C CA . GLY A 1 315 ? -8.213 16.068 -18.375 1.00 43.59 315 GLY A CA 1
ATOM 2431 C C . GLY A 1 315 ? -6.953 15.595 -17.639 1.00 43.59 315 GLY A C 1
ATOM 2432 O O . GLY A 1 315 ? -6.887 15.696 -16.419 1.00 43.59 315 GLY A O 1
ATOM 2433 N N . GLN A 1 316 ? -5.944 15.094 -18.366 1.00 41.84 316 GLN A N 1
ATOM 2434 C CA . GLN A 1 316 ? -4.638 14.786 -17.768 1.00 41.84 316 GLN A CA 1
ATOM 2435 C C . GLN A 1 316 ? -4.092 16.008 -17.017 1.00 41.84 316 GLN A C 1
ATOM 2437 O O . GLN A 1 316 ? -3.882 17.057 -17.628 1.00 41.84 316 GLN A O 1
ATOM 2442 N N . VAL A 1 317 ? -3.776 15.838 -15.731 1.00 40.84 317 VAL A N 1
ATOM 2443 C CA . VAL A 1 317 ? -2.750 16.666 -15.091 1.00 40.84 317 VAL A CA 1
ATOM 2444 C C . VAL A 1 317 ? -1.472 16.416 -15.883 1.00 40.84 317 VAL A C 1
ATOM 2446 O O . VAL A 1 317 ? -1.071 15.257 -16.044 1.00 40.84 317 VAL A O 1
ATOM 2449 N N . PRO A 1 318 ? -0.842 17.448 -16.456 1.00 36.19 318 PRO A 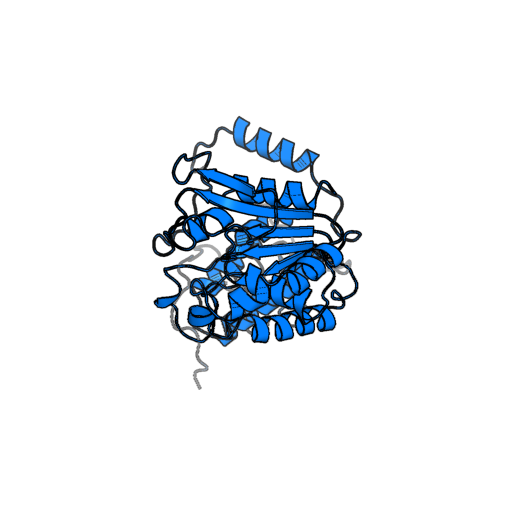N 1
ATOM 2450 C CA . PRO A 1 318 ? 0.461 17.266 -17.050 1.00 36.19 318 PRO A CA 1
ATOM 2451 C C . PRO A 1 318 ? 1.431 17.034 -15.891 1.00 36.19 318 PRO A C 1
ATOM 2453 O O . PRO A 1 318 ? 1.717 17.980 -15.171 1.00 36.19 318 PRO A O 1
ATOM 2456 N N . TYR A 1 319 ? 1.862 15.786 -15.687 1.00 40.25 319 TYR A N 1
ATOM 2457 C CA . TYR A 1 319 ? 3.135 15.302 -15.109 1.00 40.25 319 TYR A CA 1
ATOM 2458 C C . TYR A 1 319 ? 2.935 13.832 -14.671 1.00 40.25 319 TYR A C 1
ATOM 2460 O O . TYR A 1 319 ? 1.837 13.446 -14.309 1.00 40.25 319 TYR A O 1
ATOM 2468 N N . SER A 1 320 ? 3.900 12.912 -14.712 1.00 38.38 320 SER A N 1
ATOM 2469 C CA . SER A 1 320 ? 5.350 13.053 -14.574 1.00 38.38 320 SER A CA 1
ATOM 2470 C C . SER A 1 320 ? 6.119 13.342 -15.872 1.00 38.38 320 SER A C 1
ATOM 2472 O O . SER A 1 320 ? 5.832 12.811 -16.941 1.00 38.38 320 SER A O 1
ATOM 2474 N N . LYS A 1 321 ? 7.190 14.137 -15.758 1.00 42.00 321 LYS A N 1
ATOM 2475 C CA . LYS A 1 321 ? 8.239 14.310 -16.783 1.00 42.00 321 LYS A CA 1
ATOM 2476 C C . LYS A 1 321 ? 9.072 13.039 -17.035 1.00 42.00 321 LYS A C 1
ATOM 2478 O O . LYS A 1 321 ? 10.100 13.119 -17.703 1.00 42.00 321 LYS A O 1
ATOM 2483 N N . ASN A 1 322 ? 8.662 11.883 -16.511 1.00 41.59 322 ASN A N 1
ATOM 2484 C CA . ASN A 1 322 ? 9.384 10.630 -16.655 1.00 41.59 322 ASN A CA 1
ATOM 2485 C C . ASN A 1 322 ? 8.601 9.649 -17.552 1.00 41.59 322 ASN A C 1
ATOM 2487 O O . ASN A 1 322 ? 7.905 8.765 -17.046 1.00 41.59 322 ASN A O 1
ATOM 2491 N N . PRO A 1 323 ? 8.719 9.763 -18.891 1.00 40.69 323 PRO A N 1
ATOM 2492 C CA . PRO A 1 323 ? 8.066 8.854 -19.838 1.00 40.69 323 PRO A CA 1
ATOM 2493 C C . PRO A 1 323 ? 8.494 7.381 -19.680 1.00 40.69 323 PRO A C 1
ATOM 2495 O O . PRO A 1 323 ? 7.890 6.508 -20.297 1.00 40.69 323 PRO A O 1
ATOM 2498 N N . ALA A 1 324 ? 9.493 7.077 -18.839 1.00 42.97 324 ALA A N 1
ATOM 2499 C CA . ALA A 1 324 ? 9.951 5.716 -18.575 1.00 42.97 324 ALA A CA 1
ATOM 2500 C C . ALA A 1 324 ? 9.045 4.908 -17.623 1.00 42.97 324 ALA A C 1
ATOM 2502 O O . ALA A 1 324 ? 9.156 3.686 -17.605 1.00 42.97 324 ALA A O 1
ATOM 2503 N N . ARG A 1 325 ? 8.115 5.528 -16.872 1.00 47.50 325 ARG A N 1
ATOM 2504 C CA . ARG A 1 325 ? 7.129 4.794 -16.035 1.00 47.50 325 ARG A CA 1
ATOM 2505 C C . ARG A 1 325 ? 5.860 4.381 -16.815 1.00 47.50 325 ARG A C 1
ATOM 2507 O O . ARG A 1 325 ? 4.824 4.089 -16.226 1.00 47.50 325 ARG A O 1
ATOM 2514 N N . GLY A 1 326 ? 5.936 4.376 -18.150 1.00 41.97 326 GLY A N 1
ATOM 2515 C CA . GLY A 1 326 ? 4.824 4.219 -19.090 1.00 41.97 326 GLY A CA 1
ATOM 2516 C C . GLY A 1 326 ? 4.208 2.819 -19.139 1.00 41.97 326 GLY A C 1
ATOM 2517 O O . GLY A 1 326 ? 4.401 2.082 -20.100 1.00 41.97 326 GLY A O 1
ATOM 2518 N N . GLY A 1 327 ? 3.410 2.479 -18.131 1.00 60.31 327 GLY A N 1
ATOM 2519 C CA . GLY A 1 327 ? 2.468 1.365 -18.163 1.00 60.31 327 GLY A CA 1
ATOM 2520 C C . GLY A 1 327 ? 1.102 1.822 -17.663 1.00 60.31 327 GLY A C 1
ATOM 2521 O O . GLY A 1 327 ? 1.004 2.647 -16.755 1.00 60.31 327 GLY A O 1
ATOM 2522 N N . THR A 1 328 ? 0.032 1.267 -18.230 1.00 74.94 328 THR A N 1
ATOM 2523 C CA . THR A 1 328 ? -1.353 1.448 -17.750 1.00 74.94 328 THR A CA 1
ATOM 2524 C C . THR A 1 328 ? -1.504 1.155 -16.249 1.00 74.94 328 THR A C 1
ATOM 2526 O O . THR A 1 328 ? -2.345 1.765 -15.596 1.00 74.94 328 THR A O 1
ATOM 2529 N N . HIS A 1 329 ? -0.628 0.305 -15.700 1.00 86.94 329 HIS A N 1
ATOM 2530 C CA . HIS A 1 329 ? -0.606 -0.128 -14.303 1.00 86.94 329 HIS A CA 1
ATOM 2531 C C . HIS A 1 329 ? -0.236 0.947 -13.268 1.00 86.94 329 HIS A C 1
ATOM 2533 O O . HIS A 1 329 ? -0.851 1.005 -12.210 1.00 86.94 329 HIS A O 1
ATOM 2539 N N . ILE A 1 330 ? 0.773 1.786 -13.534 1.00 85.44 330 ILE A N 1
ATOM 2540 C CA . ILE A 1 330 ? 1.158 2.879 -12.615 1.00 85.44 330 ILE A CA 1
ATOM 2541 C C . ILE A 1 330 ? 0.275 4.097 -12.877 1.00 85.44 330 ILE A C 1
ATOM 2543 O O . ILE A 1 330 ? -0.173 4.766 -11.951 1.00 85.44 330 ILE A O 1
ATOM 2547 N N . ASN A 1 331 ? -0.039 4.354 -14.150 1.00 84.31 331 ASN A N 1
ATOM 2548 C CA . ASN A 1 331 ? -0.815 5.523 -14.553 1.00 84.31 331 ASN A CA 1
ATOM 2549 C C . ASN A 1 331 ? -2.187 5.595 -13.881 1.00 84.31 331 ASN A C 1
ATOM 2551 O O . ASN A 1 331 ? -2.658 6.700 -13.629 1.00 84.31 331 ASN A O 1
ATOM 2555 N N . ILE A 1 332 ? -2.811 4.456 -13.564 1.00 84.38 332 ILE A N 1
ATOM 2556 C CA . ILE A 1 332 ? -4.095 4.435 -12.858 1.00 84.38 332 ILE A CA 1
ATOM 2557 C C . ILE A 1 332 ? -4.032 5.186 -11.515 1.00 84.38 332 ILE A C 1
ATOM 2559 O O . ILE A 1 332 ? -4.974 5.906 -11.194 1.00 84.38 332 ILE A O 1
ATOM 2563 N N . CYS A 1 333 ? -2.909 5.115 -10.788 1.00 83.69 333 CYS A N 1
ATOM 2564 C CA . CYS A 1 333 ? -2.710 5.815 -9.514 1.00 83.69 333 CYS A CA 1
ATOM 2565 C C . CYS A 1 333 ? -2.620 7.335 -9.670 1.00 83.69 333 CYS A C 1
ATOM 2567 O O . CYS A 1 333 ? -2.927 8.060 -8.735 1.00 83.69 333 CYS A O 1
ATOM 2569 N N . HIS A 1 334 ? -2.222 7.826 -10.843 1.00 82.12 334 HIS A N 1
ATOM 2570 C CA . HIS A 1 334 ? -2.009 9.255 -11.085 1.00 82.12 334 HIS A CA 1
ATOM 2571 C C . HIS A 1 334 ? -3.187 9.928 -11.799 1.00 82.12 334 HIS A C 1
ATOM 2573 O O . HIS A 1 334 ? -3.123 11.113 -12.127 1.00 82.12 334 HIS A O 1
ATOM 2579 N N . THR A 1 335 ? -4.272 9.202 -12.091 1.00 83.88 335 THR A N 1
ATOM 2580 C CA . THR A 1 335 ? -5.445 9.838 -12.704 1.00 83.88 335 THR A CA 1
ATOM 2581 C C . THR A 1 335 ? -6.307 10.512 -11.641 1.00 83.88 335 THR A C 1
ATOM 2583 O O . THR A 1 335 ? -6.761 9.850 -10.708 1.00 83.88 335 THR A O 1
ATOM 2586 N N . ILE A 1 336 ? -6.618 11.803 -11.830 1.00 81.44 336 ILE A N 1
ATOM 2587 C CA . ILE A 1 336 ? -7.559 12.542 -10.964 1.00 81.44 336 ILE A CA 1
ATOM 2588 C C . ILE A 1 336 ? -8.861 11.756 -10.780 1.00 81.44 336 ILE A C 1
ATOM 2590 O O . ILE A 1 336 ? -9.414 11.721 -9.688 1.00 81.44 336 ILE A O 1
ATOM 2594 N N . THR A 1 337 ? -9.361 11.108 -11.837 1.00 84.56 337 THR A N 1
ATOM 2595 C CA . THR A 1 337 ? -10.603 10.332 -11.765 1.00 84.56 337 THR A CA 1
ATOM 2596 C C . THR A 1 337 ? -10.508 9.194 -10.750 1.00 84.56 337 THR A C 1
ATOM 2598 O O . THR A 1 337 ? -11.389 9.085 -9.903 1.00 84.56 337 THR A O 1
ATOM 2601 N N . VAL A 1 338 ? -9.443 8.382 -10.789 1.00 88.38 338 VAL A N 1
ATOM 2602 C CA . VAL A 1 338 ? -9.242 7.297 -9.814 1.00 88.38 338 VAL A CA 1
ATOM 2603 C C . VAL A 1 338 ? -9.033 7.867 -8.420 1.00 88.38 338 VAL A C 1
ATOM 2605 O O . VAL A 1 338 ? -9.624 7.354 -7.477 1.00 88.38 338 VAL A O 1
ATOM 2608 N N . MET A 1 339 ? -8.252 8.941 -8.284 1.00 89.94 339 MET A N 1
ATOM 2609 C CA . MET A 1 339 ? -8.018 9.597 -6.996 1.00 89.94 339 MET A CA 1
ATOM 2610 C C . MET A 1 339 ? -9.329 10.060 -6.361 1.00 89.94 339 MET A C 1
ATOM 2612 O O . MET A 1 339 ? -9.627 9.689 -5.230 1.00 89.94 339 MET A O 1
ATOM 2616 N N . ASN A 1 340 ? -10.155 10.789 -7.112 1.00 88.12 340 ASN A N 1
ATOM 2617 C CA . ASN A 1 340 ? -11.461 11.256 -6.655 1.00 88.12 340 ASN A CA 1
ATOM 2618 C C . ASN A 1 340 ? -12.379 10.092 -6.290 1.00 88.12 340 ASN A C 1
ATOM 2620 O O . ASN A 1 340 ? -13.065 10.149 -5.276 1.00 88.12 340 ASN A O 1
ATOM 2624 N N . ASP A 1 341 ? -12.388 9.023 -7.081 1.00 91.19 341 ASP A N 1
ATOM 2625 C CA . ASP A 1 341 ? -13.221 7.855 -6.815 1.00 91.19 341 ASP A CA 1
ATOM 2626 C C . ASP A 1 341 ? -12.764 7.050 -5.592 1.00 91.19 341 ASP A C 1
ATOM 2628 O O . ASP A 1 341 ? -13.613 6.548 -4.853 1.00 91.19 341 ASP A O 1
ATOM 2632 N N . VAL A 1 342 ? -11.454 6.957 -5.355 1.00 92.50 342 VAL A N 1
ATOM 2633 C CA . VAL A 1 342 ? -10.871 6.381 -4.136 1.00 92.50 342 VAL A CA 1
ATOM 2634 C C . VAL A 1 342 ? -11.230 7.247 -2.932 1.00 92.50 342 VAL A C 1
ATOM 2636 O O . VAL A 1 342 ? -11.736 6.726 -1.942 1.00 92.50 342 VAL A O 1
ATOM 2639 N N . MET A 1 343 ? -11.063 8.567 -3.023 1.00 91.25 343 MET A N 1
ATOM 2640 C CA . MET A 1 343 ? -11.412 9.472 -1.926 1.00 91.25 343 MET A CA 1
ATOM 2641 C C . MET A 1 343 ? -12.912 9.468 -1.647 1.00 91.25 343 MET A C 1
ATOM 2643 O O . MET A 1 343 ? -13.313 9.401 -0.493 1.00 91.25 343 MET A O 1
ATOM 2647 N N . ASN A 1 344 ? -13.759 9.446 -2.674 1.00 90.19 344 ASN A N 1
ATOM 2648 C CA . ASN A 1 344 ? -15.202 9.280 -2.513 1.00 90.19 344 ASN A CA 1
ATOM 2649 C C . ASN A 1 344 ? -15.546 7.946 -1.845 1.00 90.19 344 ASN A C 1
ATOM 2651 O O . ASN A 1 344 ? -16.478 7.886 -1.051 1.00 90.19 344 ASN A O 1
ATOM 2655 N N . PHE A 1 345 ? -14.826 6.872 -2.158 1.00 92.25 345 PHE A N 1
ATOM 2656 C CA . PHE A 1 345 ? -15.030 5.580 -1.513 1.00 92.25 345 PHE A CA 1
ATOM 2657 C C . PHE A 1 345 ? -14.687 5.617 -0.018 1.00 92.25 345 PHE A C 1
ATOM 2659 O O . PHE A 1 345 ? -15.491 5.144 0.780 1.00 92.25 345 PHE A O 1
ATOM 2666 N N . ILE A 1 346 ? -13.556 6.225 0.352 1.00 91.06 346 ILE A N 1
ATOM 2667 C CA . ILE A 1 346 ? -13.159 6.409 1.756 1.00 91.06 346 ILE A CA 1
ATOM 2668 C C . ILE A 1 346 ? -14.134 7.341 2.492 1.00 91.06 346 ILE A C 1
ATOM 2670 O O . ILE A 1 346 ? -14.462 7.122 3.649 1.00 91.06 346 ILE A O 1
ATOM 2674 N N . ASN A 1 347 ? -14.644 8.367 1.810 1.00 86.06 347 ASN A N 1
ATOM 2675 C CA . ASN A 1 347 ? -15.407 9.445 2.433 1.00 86.06 347 ASN A CA 1
ATOM 2676 C C . ASN A 1 347 ? -16.903 9.174 2.632 1.00 86.06 347 ASN A C 1
ATOM 2678 O O . ASN A 1 347 ? -17.538 9.915 3.380 1.00 86.06 347 ASN A O 1
ATOM 2682 N N . ASN A 1 348 ? -17.474 8.209 1.909 1.00 80.44 348 ASN A N 1
ATOM 2683 C CA . ASN A 1 348 ? -18.920 7.955 1.872 1.00 80.44 348 ASN A CA 1
ATOM 2684 C C . ASN A 1 348 ? -19.375 6.822 2.812 1.00 80.44 348 ASN A C 1
ATOM 2686 O O . ASN A 1 348 ? -20.474 6.289 2.633 1.00 80.44 348 ASN A O 1
ATOM 2690 N N . ASN A 1 349 ? -18.543 6.456 3.786 1.00 58.00 349 ASN A N 1
ATOM 2691 C CA . ASN A 1 349 ? -18.864 5.568 4.905 1.00 58.00 349 ASN A CA 1
ATOM 2692 C C . ASN A 1 349 ? -18.503 6.276 6.210 1.00 58.00 349 ASN A C 1
ATOM 2694 O O . ASN A 1 349 ? -19.130 5.912 7.227 1.00 58.00 349 ASN A O 1
#

Foldseek 3Di:
DDDDDDDDDDPVDDVVDPDQCVQCVPCCVQFDDLDSFWTAGPVQQWIQGPVRFIAHLLRHTPDDPPDDDDDDDDDDDDDDDDDDDPPPVVVVVVVVVVVVVPDDQQVPDAAEEEFEAALDWQLLCLLLLCSVVVHNVSVVLSVVLVPDPDPVSNVVSVVVVQVSLVVRSYHYDTPNVCRQEALLVVLVVVCVVCVVVVRQVRQHEYEYAESSLVNVLSNQQVVVRAHAEYEYEQYLLQAWCCLCVGHHPSSLCRHGPRPNSVVSLDPSSVVSVVVRHNHAYEYEYEQQQNGNHVNRDRPPDDHHYDYHYPPPDDDDPDDDPDCPVDTSRSVSSRDPVNSVVSVCRVPVD

Radius of gyration: 23.27 Å; chains: 1; bounding box: 64×70×44 Å

Secondary structure (DSSP, 8-state):
------SS--TT--TT---TTTTTTT-TTTEE-SSSSEEEETTTTEEEETTS-EE-TT--B----TT------------PPPP----HHHHHHHHHHHHHT-PSPSTTSPPEEEE--TT--GGGGHHHHHHHHT-THHHHHHHHHHH---HHHHHHHHHHHHHHHHTTTEEEE--GGGTTS-HHHHHHHHHHHHHHTT-TTS--EEEEETHHHHHHHHHHHHH---BS-EEEES--TT--TTGGGS-SHHHHHHSTT-HHHHHHTSHHHHHHHHHHBSS-EEEEEEET-TTTTT--SPTT----EEEEETT--S------S-GGG--HHHHGGG-HHHHHHHHHHHHT-